Protein AF-A0A377ZKV6-F1 (afdb_monomer_lite)

Structure (mmCIF, N/CA/C/O backbone):
data_AF-A0A377ZKV6-F1
#
_entry.id   AF-A0A377ZKV6-F1
#
loop_
_atom_site.group_PDB
_atom_site.id
_atom_site.type_symbol
_atom_site.label_atom_id
_atom_site.label_alt_id
_atom_site.label_comp_id
_atom_site.label_asym_id
_atom_site.label_entity_id
_atom_site.label_seq_id
_atom_site.pdbx_PDB_ins_code
_atom_site.Cartn_x
_atom_site.Cartn_y
_atom_site.Cartn_z
_atom_site.occupancy
_atom_site.B_iso_or_equiv
_atom_site.auth_seq_id
_atom_site.auth_comp_id
_atom_site.auth_asym_id
_atom_site.auth_atom_id
_atom_site.pdbx_PDB_model_num
ATOM 1 N N . MET A 1 1 ? 19.046 8.472 -41.880 1.00 64.31 1 MET A N 1
ATOM 2 C CA . MET A 1 1 ? 19.899 8.241 -40.697 1.00 64.31 1 MET A CA 1
ATOM 3 C C . MET A 1 1 ? 20.895 9.383 -40.599 1.00 64.31 1 MET A C 1
ATOM 5 O O . MET A 1 1 ? 21.524 9.695 -41.602 1.00 64.31 1 MET A O 1
ATOM 9 N N . ILE A 1 2 ? 20.986 10.039 -39.444 1.00 74.50 2 ILE A N 1
ATOM 10 C CA . ILE A 1 2 ? 21.930 11.136 -39.181 1.00 74.50 2 ILE A CA 1
ATOM 11 C C . ILE A 1 2 ? 22.914 10.650 -38.117 1.00 74.50 2 ILE A C 1
ATOM 13 O O . ILE A 1 2 ? 22.494 10.124 -37.089 1.00 74.50 2 ILE A O 1
ATOM 17 N N . ILE A 1 3 ? 24.213 10.803 -38.362 1.00 76.12 3 ILE A N 1
ATOM 18 C CA . ILE A 1 3 ? 25.276 10.309 -37.479 1.00 76.12 3 ILE A CA 1
ATOM 19 C C . ILE A 1 3 ? 26.033 11.512 -36.922 1.00 76.12 3 ILE A C 1
ATOM 21 O O . ILE A 1 3 ? 26.429 12.398 -37.679 1.00 76.12 3 ILE A O 1
ATOM 25 N N . ASP A 1 4 ? 26.217 11.560 -35.602 1.00 75.19 4 ASP A N 1
ATOM 26 C CA . ASP A 1 4 ? 27.062 12.578 -34.979 1.00 75.19 4 ASP A CA 1
ATOM 27 C C . ASP A 1 4 ? 28.536 12.403 -35.419 1.00 75.19 4 ASP A C 1
ATOM 29 O O . ASP A 1 4 ? 29.034 11.274 -35.400 1.00 75.19 4 ASP A O 1
ATOM 33 N N . PRO A 1 5 ? 29.275 13.478 -35.771 1.00 74.12 5 PRO A N 1
ATOM 34 C CA . PRO A 1 5 ? 30.674 13.396 -36.222 1.00 74.12 5 PRO A CA 1
ATOM 35 C C . PRO A 1 5 ? 31.625 12.701 -35.237 1.00 74.12 5 PRO A C 1
ATOM 37 O O . PRO A 1 5 ? 32.728 12.283 -35.602 1.00 74.12 5 PRO A O 1
ATOM 40 N N . SER A 1 6 ? 31.212 12.604 -33.974 1.00 71.25 6 SER A N 1
ATOM 41 C CA . SER A 1 6 ? 31.954 11.958 -32.899 1.00 71.25 6 SER A CA 1
ATOM 42 C C . SER A 1 6 ? 31.854 10.432 -32.885 1.00 71.25 6 SER A C 1
ATOM 44 O O . SER A 1 6 ? 32.537 9.794 -32.083 1.00 71.25 6 SER A O 1
ATOM 46 N N . VAL A 1 7 ? 30.980 9.841 -33.700 1.00 72.44 7 VAL A N 1
ATOM 47 C CA . VAL A 1 7 ? 30.780 8.391 -33.789 1.00 72.44 7 VAL A CA 1
ATOM 48 C C . VAL A 1 7 ? 31.787 7.833 -34.794 1.00 72.44 7 VAL A C 1
ATOM 50 O O . VAL A 1 7 ? 31.654 8.025 -36.001 1.00 72.44 7 VAL A O 1
ATOM 53 N N . ARG A 1 8 ? 32.833 7.162 -34.298 1.00 72.19 8 ARG A N 1
ATOM 54 C CA . ARG A 1 8 ? 33.851 6.480 -35.115 1.00 72.19 8 ARG A CA 1
ATOM 55 C C . ARG A 1 8 ? 34.067 5.064 -34.587 1.00 72.19 8 ARG A C 1
ATOM 57 O O . ARG A 1 8 ? 34.275 4.890 -33.390 1.00 72.19 8 ARG A O 1
ATOM 64 N N . GLY A 1 9 ? 34.049 4.074 -35.474 1.00 71.75 9 GLY A N 1
ATOM 65 C CA . GLY A 1 9 ? 34.308 2.673 -35.140 1.00 71.75 9 GLY A CA 1
ATOM 66 C C . GLY A 1 9 ? 33.982 1.740 -36.305 1.00 71.75 9 GLY A C 1
ATOM 67 O O . GLY A 1 9 ? 33.194 2.096 -37.178 1.00 71.75 9 GLY A O 1
ATOM 68 N N . THR A 1 10 ? 34.588 0.552 -36.311 1.00 72.56 10 THR A N 1
ATOM 69 C CA . THR A 1 10 ? 34.299 -0.511 -37.285 1.00 72.56 10 THR A CA 1
ATOM 70 C C . THR A 1 10 ? 33.603 -1.652 -36.558 1.00 72.56 10 THR A C 1
ATOM 72 O O . THR A 1 10 ? 34.123 -2.160 -35.566 1.00 72.56 10 THR A O 1
ATOM 75 N N . ILE A 1 11 ? 32.433 -2.055 -37.049 1.00 75.25 11 ILE A N 1
ATOM 76 C CA . ILE A 1 11 ? 31.610 -3.106 -36.450 1.00 75.25 11 ILE A CA 1
ATOM 77 C C . ILE A 1 11 ? 31.653 -4.321 -37.374 1.00 75.25 11 ILE A C 1
ATOM 79 O O . ILE A 1 11 ? 31.377 -4.201 -38.565 1.00 75.25 11 ILE A O 1
ATOM 83 N N . THR A 1 12 ? 32.010 -5.488 -36.838 1.00 73.19 12 THR A N 1
ATOM 84 C CA . THR A 1 12 ? 31.940 -6.763 -37.566 1.00 73.19 12 THR A CA 1
ATOM 85 C C . THR A 1 12 ? 30.981 -7.679 -36.832 1.00 73.19 12 THR A C 1
ATOM 87 O O . THR A 1 12 ? 31.218 -8.035 -35.681 1.00 73.19 12 THR A O 1
ATOM 90 N N . VAL A 1 13 ? 29.901 -8.063 -37.501 1.00 72.12 13 VAL A N 1
ATOM 91 C CA . VAL A 1 13 ? 28.887 -8.967 -36.965 1.00 72.12 13 VAL A CA 1
ATOM 92 C C . VAL A 1 13 ? 28.717 -10.133 -37.924 1.00 72.12 13 VAL A C 1
ATOM 94 O O . VAL A 1 13 ? 28.671 -9.944 -39.138 1.00 72.12 13 VAL A O 1
ATOM 97 N N . ARG A 1 14 ? 28.555 -11.336 -37.372 1.00 73.38 14 ARG A N 1
ATOM 98 C CA . ARG A 1 14 ? 28.140 -12.522 -38.119 1.00 73.38 14 ARG A CA 1
ATOM 99 C C . ARG A 1 14 ? 26.904 -13.120 -37.450 1.00 73.38 14 ARG A C 1
ATOM 101 O O . ARG A 1 14 ? 27.004 -13.582 -36.319 1.00 73.38 14 ARG A O 1
ATOM 108 N N . SER A 1 15 ? 25.764 -13.096 -38.141 1.00 68.94 15 SER A N 1
ATOM 109 C CA . SER A 1 15 ? 24.550 -13.807 -37.714 1.00 68.94 15 SER A CA 1
ATOM 110 C C . SER A 1 15 ? 24.475 -15.165 -38.409 1.00 68.94 15 SER A C 1
ATOM 112 O O . SER A 1 15 ? 24.815 -15.266 -39.589 1.00 68.94 15 SER A O 1
ATOM 114 N N . TYR A 1 16 ? 24.050 -16.197 -37.679 1.00 66.62 16 TYR A N 1
ATOM 115 C CA . TYR A 1 16 ? 23.808 -17.544 -38.214 1.00 66.62 16 TYR A CA 1
ATOM 116 C C . TYR A 1 16 ? 22.311 -17.842 -38.408 1.00 66.62 16 TYR A C 1
ATOM 118 O O . TYR A 1 16 ? 21.986 -18.748 -39.169 1.00 66.62 16 TYR A O 1
ATOM 126 N N . ASP A 1 17 ? 21.425 -17.051 -37.789 1.00 73.56 17 ASP A N 1
ATOM 127 C CA . ASP A 1 17 ? 19.967 -17.144 -37.928 1.00 73.56 17 ASP A CA 1
ATOM 128 C C . ASP A 1 17 ? 19.405 -16.020 -38.812 1.00 73.56 17 ASP A C 1
ATOM 130 O O . ASP A 1 17 ? 19.930 -14.898 -38.844 1.00 73.56 17 ASP A O 1
ATOM 134 N N . MET A 1 18 ? 18.311 -16.327 -39.520 1.00 73.25 18 MET A N 1
ATOM 135 C CA . MET A 1 18 ? 17.519 -15.351 -40.271 1.00 73.25 18 MET A CA 1
ATOM 136 C C . MET A 1 18 ? 16.681 -14.514 -39.299 1.00 73.25 18 MET A C 1
ATOM 138 O O . MET A 1 18 ? 15.741 -15.019 -38.691 1.00 73.25 18 MET A O 1
ATOM 142 N N . LEU A 1 19 ? 17.024 -13.233 -39.163 1.00 77.81 19 LEU A N 1
ATOM 143 C CA . LEU A 1 19 ? 16.274 -12.268 -38.358 1.00 77.81 19 LEU A CA 1
ATOM 144 C C . LEU A 1 19 ? 15.155 -11.645 -39.201 1.00 77.81 19 LEU A C 1
ATOM 146 O O . LEU A 1 19 ? 15.377 -11.297 -40.363 1.00 77.81 19 LEU A O 1
ATOM 150 N N . ASN A 1 20 ? 13.967 -11.485 -38.619 1.00 81.44 20 ASN A N 1
ATOM 151 C CA . ASN A 1 20 ? 12.900 -10.684 -39.229 1.00 81.44 20 ASN A CA 1
ATOM 152 C C . ASN A 1 20 ? 13.198 -9.171 -39.091 1.00 81.44 20 ASN A C 1
ATOM 154 O O . ASN A 1 20 ? 14.161 -8.783 -38.433 1.00 81.44 20 ASN A O 1
ATOM 158 N N . GLU A 1 21 ? 12.401 -8.303 -39.720 1.00 74.94 21 GLU A N 1
ATOM 159 C CA . GLU A 1 21 ? 12.662 -6.850 -39.748 1.00 74.94 21 GLU A CA 1
ATOM 160 C C . GLU A 1 21 ? 12.720 -6.217 -38.342 1.00 74.94 21 GLU A C 1
ATOM 162 O O . GLU A 1 21 ? 13.642 -5.456 -38.044 1.00 74.94 21 GLU A O 1
ATOM 167 N N . GLU A 1 22 ? 11.807 -6.599 -37.443 1.00 73.38 22 GLU A N 1
ATOM 168 C CA . GLU A 1 22 ? 11.783 -6.131 -36.048 1.00 73.38 22 GLU A CA 1
ATOM 169 C C . GLU A 1 22 ? 12.999 -6.623 -35.250 1.00 73.38 22 GLU A C 1
ATOM 171 O O . GLU A 1 22 ? 13.662 -5.849 -34.560 1.00 73.38 22 GLU A O 1
ATOM 176 N N . GLN A 1 23 ? 13.346 -7.904 -35.377 1.00 75.44 23 GLN A N 1
ATOM 177 C CA . GLN A 1 23 ? 14.508 -8.504 -34.721 1.00 75.44 23 GLN A CA 1
ATOM 178 C C . GLN A 1 23 ? 15.814 -7.939 -35.266 1.00 75.44 23 GLN A C 1
ATOM 180 O O . GLN A 1 23 ? 16.764 -7.781 -34.508 1.00 75.44 23 GLN A O 1
ATOM 185 N N . TYR A 1 24 ? 15.877 -7.622 -36.559 1.00 79.56 24 TYR A N 1
ATOM 186 C CA . TYR A 1 24 ? 17.037 -6.984 -37.169 1.00 79.56 24 TYR A CA 1
ATOM 187 C C . TYR A 1 24 ? 17.224 -5.567 -36.629 1.00 79.56 24 TYR A C 1
ATOM 189 O O . TYR A 1 24 ? 18.344 -5.177 -36.301 1.00 79.56 24 TYR A O 1
ATOM 197 N N . TYR A 1 25 ? 16.130 -4.816 -36.483 1.00 79.69 25 TYR A N 1
ATOM 198 C CA . TYR A 1 25 ? 16.164 -3.498 -35.862 1.00 79.69 25 TYR A CA 1
ATOM 199 C C . TYR A 1 25 ? 16.605 -3.577 -34.394 1.00 79.69 25 TYR A C 1
ATOM 201 O O . TYR A 1 25 ? 17.529 -2.867 -34.001 1.00 79.69 25 TYR A O 1
ATOM 209 N N . GLN A 1 26 ? 16.047 -4.499 -33.607 1.00 76.69 26 GLN A N 1
ATOM 210 C CA . GLN A 1 26 ? 16.481 -4.735 -32.225 1.00 76.69 26 GLN A CA 1
ATOM 211 C C . GLN A 1 26 ? 17.952 -5.147 -32.144 1.00 76.69 26 GLN A C 1
ATOM 213 O O . GLN A 1 26 ? 18.717 -4.590 -31.363 1.00 76.69 26 GLN A O 1
ATOM 218 N N . PHE A 1 27 ? 18.385 -6.057 -33.011 1.00 79.88 27 PHE A N 1
ATOM 219 C CA . PHE A 1 27 ? 19.774 -6.485 -33.095 1.00 79.88 27 PHE A CA 1
ATOM 220 C C . PHE A 1 27 ? 20.715 -5.318 -33.438 1.00 79.88 27 PHE A C 1
ATOM 222 O O . PHE A 1 27 ? 21.774 -5.169 -32.829 1.00 79.88 27 PHE A O 1
ATOM 229 N N . PHE A 1 28 ? 20.321 -4.452 -34.374 1.00 81.50 28 PHE A N 1
ATOM 230 C CA . PHE A 1 28 ? 21.050 -3.232 -34.714 1.00 81.50 28 PHE A CA 1
ATOM 231 C C . PHE A 1 28 ? 21.191 -2.287 -33.511 1.00 81.50 28 PHE A C 1
ATOM 233 O O . PHE A 1 28 ? 22.288 -1.777 -33.266 1.00 81.50 28 PHE A O 1
ATOM 240 N N . LEU A 1 29 ? 20.118 -2.089 -32.737 1.00 81.06 29 LEU A N 1
ATOM 241 C CA . LEU A 1 29 ? 20.156 -1.295 -31.507 1.00 81.06 29 LEU A CA 1
ATOM 242 C C . LEU A 1 29 ? 21.096 -1.914 -30.464 1.00 81.06 29 LEU A C 1
ATOM 244 O O . LEU A 1 29 ? 21.950 -1.205 -29.931 1.00 81.06 29 LEU A O 1
ATOM 248 N N . SER A 1 30 ? 21.012 -3.226 -30.234 1.00 79.56 30 SER A N 1
ATOM 249 C CA . SER A 1 30 ? 21.863 -3.927 -29.266 1.00 79.56 30 SER A CA 1
ATOM 250 C C . SER A 1 30 ? 23.343 -3.872 -29.639 1.00 79.56 30 SER A C 1
ATOM 252 O O . SER A 1 30 ? 24.198 -3.673 -28.779 1.00 79.56 30 SER A O 1
ATOM 254 N N . VAL A 1 31 ? 23.675 -4.000 -30.928 1.00 82.25 31 VAL A N 1
ATOM 255 C CA . VAL A 1 31 ? 25.059 -3.855 -31.396 1.00 82.25 31 VAL A CA 1
ATOM 256 C C . VAL A 1 31 ? 25.570 -2.444 -31.123 1.00 82.25 31 VAL A C 1
ATOM 258 O O . VAL A 1 31 ? 26.670 -2.292 -30.600 1.00 82.25 31 VAL A O 1
ATOM 261 N N . LEU A 1 32 ? 24.785 -1.409 -31.427 1.00 80.50 32 LEU A N 1
ATOM 262 C CA . LEU A 1 32 ? 25.174 -0.031 -31.122 1.00 80.50 32 LEU A CA 1
ATOM 263 C C . LEU A 1 32 ? 25.352 0.205 -29.615 1.00 80.50 32 LEU A C 1
ATOM 265 O O . LEU A 1 32 ? 26.310 0.885 -29.237 1.00 80.50 32 LEU A O 1
ATOM 269 N N . ASP A 1 33 ? 24.514 -0.405 -28.772 1.00 74.56 33 ASP A N 1
ATOM 270 C CA . ASP A 1 33 ? 24.620 -0.308 -27.311 1.00 74.56 33 ASP A CA 1
ATOM 271 C C . ASP A 1 33 ? 25.930 -0.916 -26.785 1.00 74.56 33 ASP A C 1
ATOM 273 O O . ASP A 1 33 ? 26.604 -0.298 -25.959 1.00 74.56 33 ASP A O 1
ATOM 277 N N . VAL A 1 34 ? 26.371 -2.062 -27.328 1.00 79.06 34 VAL A N 1
ATOM 278 C CA . VAL A 1 34 ? 27.666 -2.687 -26.972 1.00 79.06 34 VAL A CA 1
ATOM 279 C C . VAL A 1 34 ? 28.843 -1.740 -27.226 1.00 79.06 34 VAL A C 1
ATOM 281 O O . VAL A 1 34 ? 29.801 -1.713 -26.452 1.00 79.06 34 VAL A O 1
ATOM 284 N N . TYR A 1 35 ? 28.767 -0.926 -28.280 1.00 78.25 35 TYR A N 1
ATOM 285 C CA . TYR A 1 35 ? 29.786 0.077 -28.600 1.00 78.25 35 TYR A CA 1
ATOM 286 C C . TYR A 1 35 ? 29.562 1.432 -27.900 1.00 78.25 35 TYR A C 1
ATOM 288 O O . TYR A 1 35 ? 30.336 2.367 -28.110 1.00 78.25 35 TYR A O 1
ATOM 296 N N . GLY A 1 36 ? 28.544 1.554 -27.040 1.00 75.38 36 GLY A N 1
ATOM 297 C CA . GLY A 1 36 ? 28.246 2.769 -26.280 1.00 75.38 36 GLY A CA 1
ATOM 298 C C . GLY A 1 36 ? 27.569 3.873 -27.099 1.00 75.38 36 GLY A C 1
ATOM 299 O O . GLY A 1 36 ? 27.655 5.055 -26.738 1.00 75.38 36 GLY A O 1
ATOM 300 N N . PHE A 1 37 ? 26.906 3.511 -28.196 1.00 82.38 37 PHE A N 1
ATOM 301 C CA . PHE A 1 37 ? 26.088 4.401 -29.015 1.00 82.38 37 PHE A CA 1
ATOM 302 C C . PHE A 1 37 ? 24.601 4.152 -28.759 1.00 82.38 37 PHE A C 1
ATOM 304 O O . PHE A 1 37 ? 24.188 3.053 -28.415 1.00 82.38 37 PHE A O 1
ATOM 311 N N . ALA A 1 38 ? 23.789 5.189 -28.935 1.00 76.19 38 ALA A N 1
ATOM 312 C CA . ALA A 1 38 ? 22.342 5.118 -28.805 1.00 76.19 38 ALA A CA 1
ATOM 313 C C . ALA A 1 38 ? 21.679 5.723 -30.042 1.00 76.19 38 ALA A C 1
ATOM 315 O O . ALA A 1 38 ? 22.171 6.702 -30.617 1.00 76.19 38 ALA A O 1
ATOM 316 N N . VAL A 1 39 ? 20.547 5.144 -30.435 1.00 77.75 39 VAL A N 1
ATOM 317 C CA . VAL A 1 39 ? 19.712 5.650 -31.525 1.00 77.75 39 VAL A CA 1
ATOM 318 C C . VAL A 1 39 ? 18.517 6.377 -30.931 1.00 77.75 39 VAL A C 1
ATOM 320 O O . VAL A 1 39 ? 17.846 5.864 -30.041 1.00 77.75 39 VAL A O 1
ATOM 323 N N . ILE A 1 40 ? 18.255 7.579 -31.429 1.00 74.25 40 ILE A N 1
ATOM 324 C CA . ILE A 1 40 ? 17.087 8.378 -31.071 1.00 74.25 40 ILE A CA 1
ATOM 325 C C . ILE A 1 40 ? 16.207 8.483 -32.306 1.00 74.25 40 ILE A C 1
ATOM 327 O O . ILE A 1 40 ? 16.667 8.915 -33.367 1.00 74.25 40 ILE A O 1
ATOM 331 N N . ASN A 1 41 ? 14.943 8.102 -32.158 1.00 72.00 41 ASN A N 1
ATOM 332 C CA . ASN A 1 41 ? 13.955 8.246 -33.212 1.00 72.00 41 ASN A CA 1
ATOM 333 C C . ASN A 1 41 ? 13.346 9.653 -33.147 1.00 72.00 41 ASN A C 1
ATOM 335 O O . ASN A 1 41 ? 12.774 10.040 -32.128 1.00 72.00 41 ASN A O 1
ATOM 339 N N . MET A 1 42 ? 13.518 10.446 -34.203 1.00 70.31 42 MET A N 1
ATOM 340 C CA . MET A 1 42 ? 12.913 11.774 -34.297 1.00 70.31 42 MET A CA 1
ATOM 341 C C . MET A 1 42 ? 11.473 11.673 -34.814 1.00 70.31 42 MET A C 1
ATOM 343 O O . MET A 1 42 ? 11.144 10.795 -35.607 1.00 70.31 42 MET A O 1
ATOM 347 N N . ASN A 1 43 ? 10.620 12.630 -34.435 1.00 63.28 43 ASN A N 1
ATOM 348 C CA . ASN A 1 43 ? 9.191 12.666 -34.798 1.00 63.28 43 ASN A CA 1
ATOM 349 C C . ASN A 1 43 ? 8.911 12.671 -36.319 1.00 63.28 43 ASN A C 1
ATOM 351 O O . ASN A 1 43 ? 7.773 12.487 -36.733 1.00 63.28 43 ASN A O 1
ATOM 355 N N . ASN A 1 44 ? 9.927 12.907 -37.152 1.00 70.19 44 ASN A N 1
ATOM 356 C CA . ASN A 1 44 ? 9.866 12.887 -38.615 1.00 70.19 44 ASN A CA 1
ATOM 357 C C . ASN A 1 44 ? 10.317 11.544 -39.234 1.00 70.19 44 ASN A C 1
ATOM 359 O O . ASN A 1 44 ? 10.558 11.490 -40.438 1.00 70.19 44 ASN A O 1
ATOM 363 N N . GLY A 1 45 ? 10.477 10.484 -38.431 1.00 67.50 45 GLY A N 1
ATOM 364 C CA . GLY A 1 45 ? 10.905 9.156 -38.890 1.00 67.50 45 GLY A CA 1
ATOM 365 C C . GLY A 1 45 ? 12.408 9.037 -39.166 1.00 67.50 45 GLY A C 1
ATOM 366 O O . GLY A 1 45 ? 12.857 8.060 -39.765 1.00 67.50 45 GLY A O 1
ATOM 367 N N . VAL A 1 46 ? 13.208 10.029 -38.760 1.00 75.50 46 VAL A 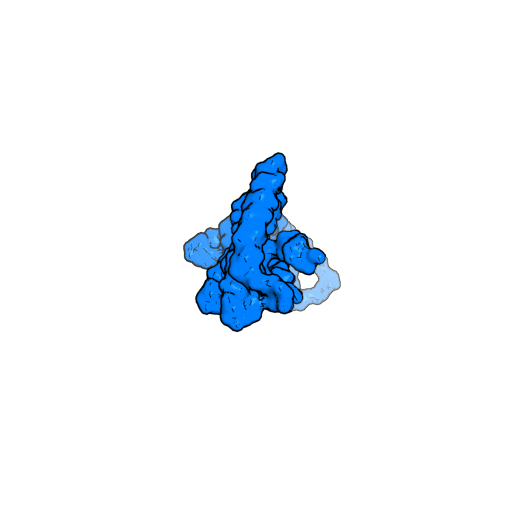N 1
ATOM 368 C CA . VAL A 1 46 ? 14.663 10.010 -38.942 1.00 75.50 46 VAL A CA 1
ATOM 369 C C . VAL A 1 46 ? 15.350 9.485 -37.683 1.00 75.50 46 VAL A C 1
ATOM 371 O O . VAL A 1 46 ? 15.226 10.050 -36.601 1.00 75.50 46 VAL A O 1
ATOM 374 N N . LEU A 1 47 ? 16.159 8.438 -37.852 1.00 77.69 47 LEU A N 1
ATOM 375 C CA . LEU A 1 47 ? 17.024 7.905 -36.799 1.00 77.69 47 LEU A CA 1
ATOM 376 C C . LEU A 1 47 ? 18.311 8.732 -36.676 1.00 77.69 47 LEU A C 1
ATOM 378 O O . LEU A 1 47 ? 19.041 8.900 -37.665 1.00 77.69 47 LEU A O 1
ATOM 382 N N . LYS A 1 48 ? 18.608 9.216 -35.467 1.00 79.38 48 LYS A N 1
ATOM 383 C CA . LYS A 1 48 ? 19.850 9.917 -35.115 1.00 79.38 48 LYS A CA 1
ATOM 384 C C . LYS A 1 48 ? 20.714 9.037 -34.209 1.00 79.38 48 LYS A C 1
ATOM 386 O O . LYS A 1 48 ? 20.248 8.626 -33.152 1.00 79.38 48 LYS A O 1
ATOM 391 N N . VAL A 1 49 ? 21.971 8.793 -34.584 1.00 79.44 49 VAL A N 1
ATOM 392 C CA . VAL A 1 49 ? 22.937 8.055 -33.749 1.00 79.44 49 VAL A CA 1
ATOM 393 C C . VAL A 1 49 ? 23.819 9.031 -32.985 1.00 79.44 49 VAL A C 1
ATOM 395 O O . VAL A 1 49 ? 24.476 9.887 -33.582 1.00 79.44 49 VAL A O 1
ATOM 398 N N . VAL A 1 50 ? 23.837 8.887 -31.665 1.00 79.56 50 VAL A N 1
ATOM 399 C CA . VAL A 1 50 ? 24.629 9.697 -30.732 1.00 79.56 50 VAL A CA 1
ATOM 400 C C . VAL A 1 50 ? 25.388 8.790 -29.769 1.00 79.56 50 VAL A C 1
ATOM 402 O O . VAL A 1 50 ? 25.101 7.599 -29.660 1.00 79.56 50 VAL A O 1
ATOM 405 N N . ARG A 1 51 ? 26.362 9.328 -29.029 1.00 79.19 51 ARG A N 1
ATOM 406 C CA . ARG A 1 51 ? 26.957 8.571 -27.917 1.00 79.19 51 ARG A CA 1
ATOM 407 C C . ARG A 1 51 ? 25.909 8.390 -26.821 1.00 79.19 51 ARG A C 1
ATOM 409 O O . ARG A 1 51 ? 25.165 9.323 -26.528 1.00 79.19 51 ARG A O 1
ATOM 416 N N . ALA A 1 52 ? 25.896 7.240 -26.151 1.00 71.56 52 ALA A N 1
ATOM 417 C CA . ALA A 1 52 ? 24.928 6.946 -25.089 1.00 71.56 52 ALA A CA 1
ATOM 418 C C . ALA A 1 52 ? 24.947 7.986 -23.947 1.00 71.56 52 ALA A C 1
ATOM 420 O O . ALA A 1 52 ? 23.923 8.269 -23.333 1.00 71.56 52 ALA A O 1
ATOM 421 N N . LYS A 1 53 ? 26.101 8.621 -23.695 1.00 70.56 53 LYS A N 1
ATOM 422 C CA . LYS A 1 53 ? 26.235 9.723 -22.723 1.00 70.56 53 LYS A CA 1
ATOM 423 C C . LYS A 1 53 ? 25.479 10.991 -23.142 1.00 70.56 53 LYS A C 1
ATOM 425 O O . LYS A 1 53 ? 24.904 11.657 -22.287 1.00 70.56 53 LYS A O 1
ATOM 430 N N . ASP A 1 54 ? 25.449 11.278 -24.442 1.00 70.12 54 ASP A N 1
ATOM 431 C CA . ASP A 1 54 ? 24.815 12.462 -25.038 1.00 70.12 54 ASP A CA 1
ATOM 432 C C . ASP A 1 54 ? 23.330 12.215 -25.370 1.00 70.12 54 ASP A C 1
ATOM 434 O O . ASP A 1 54 ? 22.569 13.145 -25.633 1.00 70.12 54 ASP A O 1
ATOM 438 N N . ALA A 1 55 ? 22.881 10.957 -25.306 1.00 61.78 55 ALA A N 1
ATOM 439 C CA . ALA A 1 55 ? 21.481 10.587 -25.493 1.00 61.78 55 ALA A CA 1
ATOM 440 C C . ALA A 1 55 ? 20.557 11.179 -24.416 1.00 61.78 55 ALA A C 1
ATOM 442 O O . ALA A 1 55 ?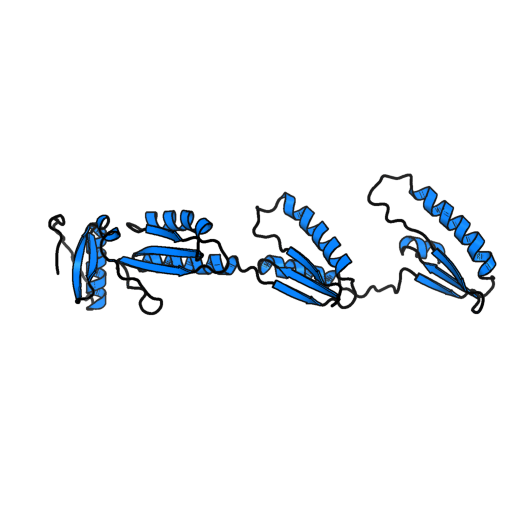 19.379 11.398 -24.677 1.00 61.78 55 ALA A O 1
ATOM 443 N N . LYS A 1 56 ? 21.097 11.502 -23.231 1.00 61.19 56 LYS A N 1
ATOM 444 C CA . LYS A 1 56 ? 20.346 12.091 -22.108 1.00 61.19 56 LYS A CA 1
ATOM 445 C C . LYS A 1 56 ? 19.879 13.532 -22.364 1.00 61.19 56 LYS A C 1
ATOM 447 O O . LYS A 1 56 ? 18.953 13.984 -21.700 1.00 61.19 56 LYS A O 1
ATOM 452 N N . THR A 1 57 ? 20.533 14.264 -23.270 1.00 59.84 57 THR A N 1
ATOM 453 C CA . THR A 1 57 ? 20.264 15.692 -23.544 1.00 59.84 57 THR A CA 1
ATOM 454 C C . THR A 1 57 ? 19.523 15.929 -24.858 1.00 59.84 57 THR A C 1
ATOM 456 O O . THR A 1 57 ? 19.020 17.025 -25.095 1.00 59.84 57 THR A O 1
ATOM 459 N N . SER A 1 58 ? 19.448 14.916 -25.722 1.00 55.62 58 SER A N 1
ATOM 460 C CA . SER A 1 58 ? 18.701 14.974 -26.979 1.00 55.62 58 SER A CA 1
ATOM 461 C C . SER A 1 58 ? 17.258 14.517 -26.759 1.00 55.62 58 SER A C 1
ATOM 463 O O . SER A 1 58 ? 17.018 13.668 -25.914 1.00 55.62 58 SER A O 1
ATOM 465 N N . ALA A 1 59 ? 16.305 15.090 -27.501 1.00 56.03 59 ALA A N 1
ATOM 466 C CA . ALA A 1 59 ? 14.864 14.867 -27.354 1.00 56.03 59 ALA A CA 1
ATOM 467 C C . ALA A 1 59 ? 14.487 13.372 -27.332 1.00 56.03 59 ALA A C 1
ATOM 469 O O . ALA A 1 59 ? 14.327 12.746 -28.378 1.00 56.03 59 ALA A O 1
ATOM 470 N N . VAL A 1 60 ? 14.364 12.811 -26.128 1.00 63.44 60 VAL A N 1
ATOM 471 C CA . VAL A 1 60 ? 13.945 11.427 -25.912 1.00 63.44 60 VAL A CA 1
ATOM 472 C C . VAL A 1 60 ? 12.418 11.373 -26.001 1.00 63.44 60 VAL A C 1
ATOM 474 O O . VAL A 1 60 ? 11.758 12.150 -25.302 1.00 63.44 60 VAL A O 1
ATOM 477 N N . PRO A 1 61 ? 11.828 10.483 -26.818 1.00 65.38 61 PRO A N 1
ATOM 478 C CA . PRO A 1 61 ? 10.380 10.327 -26.862 1.00 65.38 61 PRO A CA 1
ATOM 479 C C . PRO A 1 61 ? 9.837 9.911 -25.487 1.00 65.38 61 PRO A C 1
ATOM 481 O O . PRO A 1 61 ? 10.420 9.083 -24.776 1.00 65.38 61 PRO A O 1
ATOM 484 N N . VAL A 1 62 ? 8.711 10.510 -25.093 1.00 70.44 62 VAL A N 1
ATOM 485 C CA . VAL A 1 62 ? 8.018 10.153 -23.851 1.00 70.44 62 VAL A CA 1
ATOM 486 C C . VAL A 1 62 ? 7.193 8.893 -24.108 1.00 70.44 62 VAL A C 1
ATOM 488 O O . VAL A 1 62 ? 6.220 8.925 -24.860 1.00 70.44 62 VAL A O 1
ATOM 491 N N . ALA A 1 63 ? 7.580 7.783 -23.486 1.00 70.69 63 ALA A N 1
ATOM 492 C CA . ALA A 1 63 ? 6.875 6.515 -23.588 1.00 70.69 63 ALA A CA 1
ATOM 493 C C . ALA A 1 63 ? 5.557 6.546 -22.802 1.00 70.69 63 ALA A C 1
ATOM 495 O O . ALA A 1 63 ? 5.487 6.987 -21.645 1.00 70.69 63 ALA A O 1
ATOM 496 N N . SER A 1 64 ? 4.501 6.021 -23.423 1.00 71.12 64 SER A N 1
ATOM 497 C CA . SER A 1 64 ? 3.174 5.872 -22.820 1.00 71.12 64 SER A CA 1
ATOM 498 C C . SER A 1 64 ? 2.937 4.420 -22.369 1.00 71.12 64 SER A C 1
ATOM 500 O O . SER A 1 64 ? 3.740 3.538 -22.656 1.00 71.12 64 SER A O 1
ATOM 502 N N . ALA A 1 65 ? 1.845 4.144 -21.642 1.00 66.50 65 ALA A N 1
ATOM 503 C CA . ALA A 1 65 ? 1.507 2.759 -21.281 1.00 66.50 65 ALA A CA 1
ATOM 504 C C . ALA A 1 65 ? 1.156 1.920 -22.524 1.00 66.50 65 ALA A C 1
ATOM 506 O O . ALA A 1 65 ? 1.380 0.716 -22.533 1.00 66.50 65 ALA A O 1
ATOM 507 N N . ALA A 1 66 ? 0.635 2.574 -23.568 1.00 69.38 66 ALA A N 1
ATOM 508 C CA . ALA A 1 66 ? 0.282 1.961 -24.845 1.00 69.38 66 ALA A CA 1
ATOM 509 C C . ALA A 1 66 ? 1.488 1.796 -25.787 1.00 69.38 66 ALA A C 1
ATOM 511 O O . ALA A 1 66 ? 1.471 0.931 -26.653 1.00 69.38 66 ALA A O 1
ATOM 512 N N . ALA A 1 67 ? 2.533 2.609 -25.607 1.00 77.56 67 ALA A N 1
ATOM 513 C CA . ALA A 1 67 ? 3.772 2.558 -26.378 1.00 77.56 67 ALA A CA 1
ATOM 514 C C . ALA A 1 67 ? 4.976 2.637 -25.419 1.00 77.56 67 ALA A C 1
ATOM 516 O O . ALA A 1 67 ? 5.534 3.723 -25.222 1.00 77.56 67 ALA A O 1
ATOM 517 N N . PRO A 1 68 ? 5.343 1.514 -24.770 1.00 75.00 68 PRO A N 1
ATOM 518 C CA . PRO A 1 68 ? 6.424 1.474 -23.785 1.00 75.00 68 PRO A CA 1
ATOM 519 C C . PRO A 1 68 ? 7.835 1.551 -24.400 1.00 75.00 68 PRO A C 1
ATOM 521 O O . PRO A 1 68 ? 8.798 1.714 -23.650 1.00 75.00 68 PRO A O 1
ATOM 524 N N . GLY A 1 69 ? 7.953 1.456 -25.730 1.00 75.12 69 GLY A N 1
ATOM 525 C CA . GLY A 1 69 ? 9.219 1.236 -26.436 1.00 75.12 69 GLY A CA 1
ATOM 526 C C . GLY A 1 69 ? 9.659 -0.227 -26.367 1.00 75.12 69 GLY A C 1
ATOM 527 O O . GLY A 1 69 ? 9.171 -0.994 -25.527 1.00 75.12 69 GLY A O 1
ATOM 528 N N . GLU A 1 70 ? 10.580 -0.622 -27.243 1.00 78.56 70 GLU A N 1
ATOM 529 C CA . GLU A 1 70 ? 11.059 -2.007 -27.318 1.00 78.56 70 GLU A CA 1
ATOM 530 C C . GLU A 1 70 ? 12.572 -2.132 -27.126 1.00 78.56 70 GLU A C 1
ATOM 532 O O . GLU A 1 70 ? 13.359 -1.375 -27.691 1.00 78.56 70 GLU A O 1
ATOM 537 N N . GLY A 1 71 ? 12.975 -3.124 -26.323 1.00 76.75 71 GLY A N 1
ATOM 538 C CA . GLY A 1 71 ? 14.374 -3.494 -26.100 1.00 76.75 71 GLY A CA 1
ATOM 539 C C . GLY A 1 71 ? 15.257 -2.335 -25.636 1.00 76.75 71 GLY A C 1
ATOM 540 O O . GLY A 1 71 ? 15.092 -1.832 -24.516 1.00 76.75 71 GLY A O 1
ATOM 541 N N . ASP A 1 72 ? 16.198 -1.948 -26.497 1.00 75.88 72 ASP A N 1
ATOM 542 C CA . ASP A 1 72 ? 17.270 -0.988 -26.205 1.00 75.88 72 ASP A CA 1
ATOM 543 C C . ASP A 1 72 ? 16.942 0.461 -26.601 1.00 75.88 72 ASP A C 1
ATOM 545 O O . ASP A 1 72 ? 17.786 1.352 -26.483 1.00 75.88 72 ASP A O 1
ATOM 549 N N . GLU A 1 73 ? 15.704 0.737 -27.018 1.00 79.12 73 GLU A N 1
ATOM 550 C CA . GLU A 1 73 ? 15.255 2.102 -27.281 1.00 79.12 73 GLU A CA 1
ATOM 551 C C . GLU A 1 73 ? 15.329 2.974 -26.023 1.00 79.12 73 GLU A C 1
ATOM 553 O O . GLU A 1 73 ? 14.850 2.604 -24.947 1.00 79.12 73 GLU A O 1
ATOM 558 N N . VAL A 1 74 ? 15.909 4.167 -26.163 1.00 80.44 74 VAL A N 1
ATOM 559 C CA . VAL A 1 74 ? 15.956 5.148 -25.078 1.00 80.44 74 VAL A CA 1
ATOM 560 C C . VAL A 1 74 ? 14.609 5.856 -25.008 1.00 80.44 74 VAL A C 1
ATOM 562 O O . VAL A 1 74 ? 14.205 6.540 -25.947 1.00 80.44 74 VAL A O 1
ATOM 565 N N . VAL A 1 75 ? 13.928 5.710 -23.875 1.00 83.38 75 VAL A N 1
ATOM 566 C CA . VAL A 1 75 ? 12.605 6.282 -23.618 1.00 83.38 75 VAL A CA 1
ATOM 567 C C . VAL A 1 75 ? 12.582 7.042 -22.299 1.00 83.38 75 VAL A C 1
ATOM 569 O O . VAL A 1 75 ? 13.341 6.748 -21.372 1.00 83.38 75 VAL A O 1
ATOM 572 N N . THR A 1 76 ? 11.685 8.024 -22.199 1.00 84.38 76 THR A N 1
ATOM 573 C CA . THR A 1 76 ? 11.390 8.715 -20.938 1.00 84.38 76 THR A CA 1
ATOM 574 C C . THR A 1 76 ? 9.986 8.372 -20.463 1.00 84.38 76 THR A C 1
ATOM 576 O O . THR A 1 76 ? 9.027 8.477 -21.218 1.00 84.38 76 THR A O 1
ATOM 579 N N . ARG A 1 77 ? 9.846 7.976 -19.201 1.00 84.81 77 ARG A N 1
ATOM 580 C CA . ARG A 1 77 ? 8.595 7.546 -18.582 1.00 84.81 77 ARG A CA 1
ATOM 581 C C . ARG A 1 77 ? 8.306 8.392 -17.353 1.00 84.81 77 ARG A C 1
ATOM 583 O O . ARG A 1 77 ? 9.159 8.532 -16.481 1.00 84.81 77 ARG A O 1
ATOM 590 N N . VAL A 1 78 ? 7.087 8.914 -17.274 1.00 87.25 78 VAL A N 1
ATOM 591 C CA . VAL A 1 78 ? 6.559 9.555 -16.065 1.00 87.25 78 VAL A CA 1
ATOM 592 C C . VAL A 1 78 ? 5.665 8.548 -15.353 1.00 87.25 78 VAL A C 1
ATOM 594 O O . VAL A 1 78 ? 4.744 8.008 -15.966 1.00 87.25 78 VAL A O 1
ATOM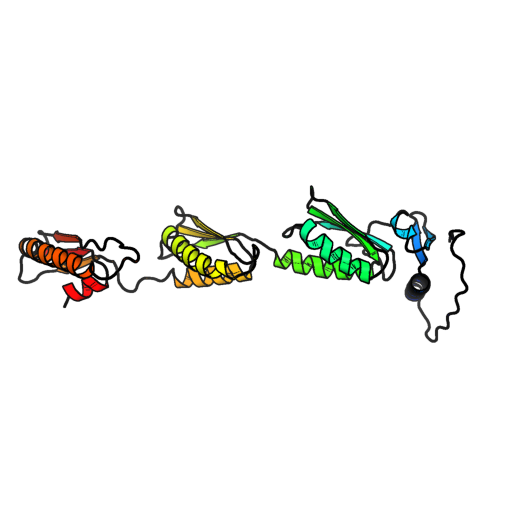 597 N N . VAL A 1 79 ? 5.944 8.288 -14.079 1.00 88.25 79 VAL A N 1
ATOM 598 C CA . VAL A 1 79 ? 5.181 7.359 -13.241 1.00 88.25 79 VAL A CA 1
ATOM 599 C C . VAL A 1 79 ? 4.696 8.099 -11.995 1.00 88.25 79 VAL A C 1
ATOM 601 O O . VAL A 1 79 ? 5.528 8.490 -11.177 1.00 88.25 79 VAL A O 1
ATOM 604 N N . PRO A 1 80 ? 3.384 8.333 -11.838 1.00 89.69 80 PRO A N 1
ATOM 605 C CA . PRO A 1 80 ? 2.836 8.825 -10.581 1.00 89.69 80 PRO A CA 1
ATOM 606 C C . PRO A 1 80 ? 2.853 7.718 -9.522 1.00 89.69 80 PRO A C 1
ATOM 608 O O . PRO A 1 80 ? 2.564 6.565 -9.837 1.00 89.69 80 PRO A O 1
ATOM 611 N N . LEU A 1 81 ? 3.177 8.074 -8.279 1.00 88.19 81 LEU A N 1
ATOM 612 C CA . LEU A 1 81 ? 3.104 7.171 -7.129 1.00 88.19 81 LEU A CA 1
ATOM 613 C C . LEU A 1 81 ? 1.929 7.556 -6.237 1.00 88.19 81 LEU A C 1
ATOM 615 O O . LEU A 1 81 ? 1.675 8.743 -6.013 1.00 88.19 81 LEU A O 1
ATOM 619 N N . THR A 1 82 ? 1.222 6.552 -5.724 1.00 86.38 82 THR A N 1
ATOM 620 C CA . THR A 1 82 ? -0.017 6.766 -4.960 1.00 86.38 82 THR A CA 1
ATOM 621 C C . THR A 1 82 ? 0.161 6.571 -3.463 1.00 86.38 82 THR A C 1
ATOM 623 O O . THR A 1 82 ? -0.397 7.341 -2.683 1.00 86.38 82 THR A O 1
ATOM 626 N N . ASN A 1 83 ? 0.965 5.591 -3.057 1.00 83.75 83 ASN A N 1
ATOM 627 C CA . ASN A 1 83 ? 1.081 5.170 -1.666 1.00 83.75 83 ASN A CA 1
ATOM 628 C C . ASN A 1 83 ? 2.438 5.538 -1.054 1.00 83.75 83 ASN A C 1
ATOM 630 O O . ASN A 1 83 ? 2.518 5.837 0.138 1.00 83.75 83 ASN A O 1
ATOM 634 N N . VAL A 1 84 ? 3.506 5.530 -1.859 1.00 86.06 84 VAL A N 1
ATOM 635 C CA . VAL A 1 84 ? 4.883 5.798 -1.412 1.00 86.06 84 VAL A CA 1
ATOM 636 C C . VAL A 1 84 ? 5.403 7.129 -1.971 1.00 86.06 84 VAL A C 1
ATOM 638 O O . VAL A 1 84 ? 5.080 7.529 -3.091 1.00 86.06 84 VAL A O 1
ATOM 641 N N . ALA A 1 85 ? 6.238 7.826 -1.194 1.00 88.62 85 ALA A N 1
ATOM 642 C CA . ALA A 1 85 ? 6.887 9.061 -1.628 1.00 88.62 85 ALA A CA 1
ATOM 643 C C . ALA A 1 85 ? 7.987 8.785 -2.671 1.00 88.62 85 ALA A C 1
ATOM 645 O O . ALA A 1 85 ? 8.895 7.977 -2.453 1.00 88.62 85 ALA A O 1
ATOM 646 N N . ALA A 1 86 ? 7.961 9.513 -3.790 1.00 88.31 86 ALA A N 1
ATOM 647 C CA . ALA A 1 86 ? 8.924 9.365 -4.885 1.00 88.31 86 ALA A CA 1
ATOM 648 C C . ALA A 1 86 ? 10.372 9.613 -4.446 1.00 88.31 86 ALA A C 1
ATOM 650 O O . ALA A 1 86 ? 11.297 8.961 -4.941 1.00 88.31 86 ALA A O 1
ATOM 651 N N . ARG A 1 87 ? 10.570 10.515 -3.480 1.00 89.12 87 ARG A N 1
ATOM 652 C CA . ARG A 1 87 ? 11.874 10.822 -2.888 1.00 89.12 87 ARG A CA 1
ATOM 653 C C . ARG A 1 87 ? 12.544 9.605 -2.252 1.00 89.12 87 ARG A C 1
ATOM 655 O O . ARG A 1 87 ? 13.762 9.475 -2.352 1.00 89.12 87 ARG A O 1
ATOM 662 N N . ASP A 1 88 ? 11.767 8.717 -1.639 1.00 88.00 88 ASP A N 1
ATOM 663 C CA . ASP A 1 88 ? 12.299 7.576 -0.890 1.00 88.00 88 ASP A CA 1
ATOM 664 C C . ASP A 1 88 ? 12.718 6.434 -1.831 1.00 88.00 88 ASP A C 1
ATOM 666 O O . ASP A 1 88 ? 13.692 5.726 -1.570 1.00 88.00 88 ASP A O 1
ATOM 670 N N . LEU A 1 89 ? 12.049 6.300 -2.982 1.00 86.69 89 LEU A N 1
ATOM 671 C CA . LEU A 1 89 ? 12.397 5.312 -4.011 1.00 86.69 89 LEU A CA 1
ATOM 672 C C . LEU A 1 89 ? 13.513 5.788 -4.949 1.00 86.69 89 LEU A C 1
ATOM 674 O O . LEU A 1 89 ? 14.259 4.970 -5.492 1.00 86.69 89 LEU A O 1
ATOM 678 N N . ALA A 1 90 ? 13.668 7.101 -5.140 1.00 87.31 90 ALA A N 1
ATOM 679 C CA . ALA A 1 90 ? 14.607 7.659 -6.110 1.00 87.31 90 ALA A CA 1
ATOM 680 C C . ALA A 1 90 ? 16.075 7.201 -5.939 1.00 87.31 90 ALA A C 1
ATOM 682 O O . ALA A 1 90 ? 16.710 6.937 -6.960 1.00 87.31 90 ALA A O 1
ATOM 683 N N . PRO A 1 91 ? 16.672 7.100 -4.730 1.00 89.25 91 PRO A N 1
ATOM 684 C CA . PRO A 1 91 ? 18.049 6.620 -4.568 1.00 89.25 91 PRO A CA 1
ATOM 685 C C . PRO A 1 91 ? 18.239 5.168 -5.019 1.00 89.25 91 PRO A C 1
ATOM 687 O O . PRO A 1 91 ? 19.189 4.871 -5.741 1.00 89.25 91 PRO A O 1
ATOM 690 N N . LEU A 1 92 ? 17.309 4.285 -4.646 1.00 86.81 92 LEU A N 1
ATOM 691 C CA . LEU A 1 92 ? 17.344 2.869 -5.014 1.00 86.81 92 LEU A CA 1
ATOM 692 C C . LEU A 1 92 ? 17.184 2.693 -6.524 1.00 86.81 92 LEU A C 1
ATOM 694 O O . LEU A 1 92 ? 17.949 1.970 -7.159 1.00 86.81 92 LEU A O 1
ATOM 698 N N . LEU A 1 93 ? 16.219 3.397 -7.116 1.00 87.56 93 LEU A N 1
ATOM 699 C CA . LEU A 1 93 ? 15.955 3.315 -8.550 1.00 87.56 93 LEU A CA 1
ATOM 700 C C . LEU A 1 93 ? 17.093 3.922 -9.378 1.00 87.56 93 LEU A C 1
ATOM 702 O O . LEU A 1 93 ? 17.417 3.372 -10.426 1.00 87.56 93 LEU A O 1
ATOM 706 N N . ARG A 1 94 ? 17.755 4.985 -8.894 1.00 87.81 94 ARG A N 1
ATOM 707 C CA . ARG A 1 94 ? 18.987 5.510 -9.511 1.00 87.81 94 ARG A CA 1
ATOM 708 C C . ARG A 1 94 ? 20.089 4.456 -9.541 1.00 87.81 94 ARG A C 1
ATOM 710 O O . ARG A 1 94 ? 20.611 4.188 -10.613 1.00 87.81 94 ARG A O 1
ATOM 717 N N . GLN A 1 95 ? 20.372 3.798 -8.416 1.00 86.62 95 GLN A N 1
ATOM 718 C CA . GLN A 1 95 ? 21.402 2.754 -8.352 1.00 86.62 95 GLN A CA 1
ATOM 719 C C . GLN A 1 95 ? 21.099 1.574 -9.292 1.00 86.62 95 GLN A C 1
ATOM 721 O O . GLN A 1 95 ? 21.993 1.069 -9.971 1.00 86.62 95 GLN A O 1
ATOM 726 N N . LEU A 1 96 ? 19.838 1.135 -9.358 1.00 83.94 96 LEU A N 1
ATOM 727 C CA . LEU A 1 96 ? 19.425 0.059 -10.264 1.00 83.94 96 LEU A CA 1
ATOM 728 C C . LEU A 1 96 ? 19.514 0.465 -11.741 1.00 83.94 96 LEU A C 1
ATOM 730 O O . LEU A 1 96 ? 19.834 -0.378 -12.578 1.00 83.94 96 LEU A O 1
ATOM 734 N N . ASN A 1 97 ? 19.246 1.733 -12.052 1.00 83.31 97 ASN A N 1
ATOM 735 C CA . ASN A 1 97 ? 19.341 2.270 -13.405 1.00 83.31 97 ASN A CA 1
ATOM 736 C C . ASN A 1 97 ? 20.799 2.486 -13.841 1.00 83.31 97 ASN A C 1
ATOM 738 O O . ASN A 1 97 ? 21.147 2.130 -14.961 1.00 83.31 97 ASN A O 1
ATOM 742 N N . ASP A 1 98 ? 21.660 2.991 -12.952 1.00 80.94 98 ASP A N 1
ATOM 743 C CA . ASP A 1 98 ? 23.086 3.222 -13.224 1.00 80.94 98 ASP A CA 1
ATOM 744 C C . ASP A 1 98 ? 23.830 1.907 -13.510 1.00 80.94 98 ASP A C 1
ATOM 746 O O . ASP A 1 98 ? 24.660 1.840 -14.417 1.00 80.94 98 ASP A O 1
ATOM 750 N N . ASN A 1 99 ? 23.473 0.823 -12.810 1.00 75.62 99 ASN A N 1
ATOM 751 C CA . ASN A 1 99 ? 23.980 -0.525 -13.099 1.00 75.62 99 ASN A CA 1
ATOM 752 C C . ASN A 1 99 ? 23.568 -1.041 -14.489 1.00 75.62 99 ASN A C 1
ATOM 754 O O . ASN A 1 99 ? 24.195 -1.951 -15.026 1.00 75.62 99 ASN A O 1
ATOM 758 N N . ALA A 1 100 ? 22.495 -0.488 -15.053 1.00 65.00 100 ALA A N 1
ATOM 759 C CA . ALA A 1 100 ? 21.896 -0.908 -16.308 1.00 65.00 100 ALA A CA 1
ATOM 760 C C . ALA A 1 100 ? 22.116 0.111 -17.438 1.00 65.00 100 ALA A C 1
ATOM 762 O O . ALA A 1 100 ? 21.376 0.076 -18.416 1.00 65.00 100 ALA A O 1
ATOM 763 N N . GLY A 1 101 ? 23.121 0.989 -17.342 1.00 65.00 101 GLY A N 1
ATOM 764 C CA . GLY A 1 101 ? 23.560 1.865 -18.433 1.00 65.00 101 GLY A CA 1
ATOM 765 C C . GLY A 1 101 ? 23.216 3.349 -18.261 1.00 65.00 101 GLY A C 1
ATOM 766 O O . GLY A 1 101 ? 22.959 3.851 -17.170 1.00 65.00 101 GLY A O 1
ATOM 767 N N . ALA A 1 102 ? 23.273 4.095 -19.368 1.00 63.03 102 ALA A N 1
ATOM 768 C CA . ALA A 1 102 ? 23.147 5.551 -19.385 1.00 63.03 102 ALA A CA 1
ATOM 769 C C . ALA A 1 102 ? 21.682 6.024 -19.263 1.00 63.03 102 ALA A C 1
ATOM 771 O O . ALA A 1 102 ? 21.121 6.572 -20.206 1.00 63.03 102 ALA A O 1
ATOM 772 N N . GLY A 1 103 ? 21.078 5.877 -18.083 1.00 72.56 103 GLY A N 1
ATOM 773 C CA . GLY A 1 103 ? 19.764 6.441 -17.755 1.00 72.56 103 GLY A CA 1
ATOM 774 C C . GLY A 1 103 ? 19.820 7.568 -16.713 1.00 72.56 103 GLY A C 1
ATOM 775 O O . GLY A 1 103 ? 20.890 7.929 -16.222 1.00 72.56 103 GLY A O 1
ATOM 776 N N . SER A 1 104 ? 18.678 8.175 -16.398 1.00 81.88 104 SER A N 1
ATOM 777 C CA . SER A 1 104 ? 18.503 9.123 -15.291 1.00 81.88 104 SER A CA 1
ATOM 778 C C . SER A 1 104 ? 17.180 8.844 -14.588 1.00 81.88 104 SER A C 1
ATOM 780 O O . SER A 1 104 ? 16.192 8.519 -15.240 1.00 81.88 104 SER A O 1
ATOM 782 N N . VAL A 1 105 ? 17.152 8.972 -13.265 1.00 85.12 105 VAL A N 1
ATOM 783 C CA . VAL A 1 105 ? 15.917 8.904 -12.479 1.00 85.12 105 VAL A CA 1
ATOM 784 C C . VAL A 1 105 ? 15.835 10.161 -11.628 1.00 85.12 105 VAL A C 1
ATOM 786 O O . VAL A 1 105 ? 16.728 10.440 -10.826 1.00 85.12 105 VAL A O 1
ATOM 789 N N . VAL A 1 106 ? 14.760 10.917 -11.814 1.00 85.62 106 VAL A N 1
ATOM 790 C CA . VAL A 1 106 ? 14.483 12.179 -11.131 1.00 85.62 106 VAL A CA 1
ATOM 791 C C . VAL A 1 106 ? 13.098 12.080 -10.504 1.00 85.62 106 VAL A C 1
ATOM 793 O O . VAL A 1 106 ? 12.166 11.587 -11.129 1.00 85.62 106 VAL A O 1
ATOM 796 N N . HIS A 1 107 ? 12.952 12.535 -9.265 1.00 87.12 107 HIS A N 1
ATOM 797 C CA . HIS A 1 107 ? 11.643 12.670 -8.629 1.00 87.12 107 HIS A CA 1
ATOM 798 C C . HIS A 1 107 ? 11.191 14.126 -8.707 1.00 87.12 107 HIS A C 1
ATOM 800 O O . HIS A 1 107 ? 12.018 15.040 -8.690 1.00 87.12 107 HIS A O 1
ATOM 806 N N . TYR A 1 108 ? 9.883 14.336 -8.777 1.00 84.06 108 TYR A N 1
ATOM 807 C CA . TYR A 1 108 ? 9.274 15.651 -8.681 1.00 84.06 108 TYR A CA 1
ATOM 808 C C . TYR A 1 108 ? 8.231 15.633 -7.564 1.00 84.06 108 TYR A C 1
ATOM 810 O O . TYR A 1 108 ? 7.177 15.006 -7.675 1.00 84.06 108 TYR A O 1
ATOM 818 N N . GLU A 1 109 ? 8.577 16.311 -6.471 1.00 79.56 109 GLU A N 1
ATOM 819 C CA . GLU A 1 109 ? 7.845 16.267 -5.204 1.00 79.56 109 GLU A CA 1
ATOM 820 C C . GLU A 1 109 ? 6.416 16.834 -5.286 1.00 79.56 109 GLU A C 1
ATOM 822 O O . GLU A 1 109 ? 5.508 16.166 -4.797 1.00 79.56 109 GLU A O 1
ATOM 827 N N . PRO A 1 110 ? 6.150 17.997 -5.927 1.00 84.25 110 PRO A N 1
ATOM 828 C CA . PRO A 1 110 ? 4.822 18.617 -5.867 1.00 84.25 110 PRO A CA 1
ATOM 829 C C . PRO A 1 110 ? 3.677 17.755 -6.409 1.00 84.25 110 PRO A C 1
ATOM 831 O O . PRO A 1 110 ? 2.541 17.922 -5.975 1.00 84.25 110 PRO A O 1
ATOM 834 N N . SER A 1 111 ? 3.956 16.846 -7.348 1.00 81.50 111 SER A N 1
ATOM 835 C CA . SER A 1 111 ? 2.962 15.903 -7.879 1.00 81.50 111 SER A CA 1
ATOM 836 C C . SER A 1 111 ? 3.265 14.435 -7.564 1.00 81.50 111 SER A C 1
ATOM 838 O O . SER A 1 111 ? 2.603 13.560 -8.114 1.00 81.50 111 SER A O 1
ATOM 840 N N . ASN A 1 112 ? 4.240 14.158 -6.688 1.00 86.44 112 ASN A N 1
ATOM 841 C CA . ASN A 1 112 ? 4.696 12.809 -6.332 1.00 86.44 112 ASN A CA 1
ATOM 842 C C . ASN A 1 112 ? 4.920 11.896 -7.557 1.00 86.44 112 ASN A C 1
ATOM 844 O O . ASN A 1 112 ? 4.470 10.748 -7.604 1.00 86.44 112 ASN A O 1
ATOM 848 N N . VAL A 1 113 ? 5.591 12.425 -8.585 1.00 88.69 113 VAL A N 1
ATOM 849 C CA . VAL A 1 113 ? 5.896 11.678 -9.813 1.00 88.69 113 VAL A CA 1
ATOM 850 C C . VAL A 1 113 ? 7.374 11.335 -9.902 1.00 88.69 113 VAL A C 1
ATOM 852 O O . VAL A 1 113 ? 8.251 12.090 -9.475 1.00 88.69 113 VAL A O 1
ATOM 855 N N . LEU A 1 114 ? 7.651 10.197 -10.525 1.00 88.69 114 LEU A N 1
ATOM 856 C CA . LEU A 1 114 ? 8.983 9.748 -10.874 1.00 88.69 114 LEU A CA 1
ATOM 857 C C . LEU A 1 114 ? 9.180 9.854 -12.389 1.00 88.69 114 LEU A C 1
ATOM 859 O O . LEU A 1 114 ? 8.466 9.226 -13.171 1.00 88.69 114 LEU A O 1
ATOM 863 N N . LEU A 1 115 ? 10.162 10.647 -12.799 1.00 88.00 115 LEU A N 1
ATOM 864 C CA . LEU A 1 115 ? 10.639 10.737 -14.170 1.00 88.00 115 LEU A CA 1
ATOM 865 C C . LEU A 1 115 ? 11.823 9.783 -14.333 1.00 88.00 115 LEU A C 1
ATOM 867 O O . LEU A 1 115 ? 12.864 9.949 -13.698 1.00 88.00 115 LEU A O 1
ATOM 871 N N . MET A 1 116 ? 11.672 8.785 -15.192 1.00 87.38 116 MET A N 1
ATOM 872 C CA . MET A 1 116 ? 12.719 7.814 -15.489 1.00 87.38 116 MET A CA 1
ATOM 873 C C . MET A 1 116 ? 13.061 7.867 -16.970 1.00 87.38 116 MET A C 1
ATOM 875 O O . MET A 1 116 ? 12.196 7.670 -17.815 1.00 87.38 116 MET A O 1
ATOM 879 N N . THR A 1 117 ? 14.328 8.083 -17.283 1.00 85.31 117 THR A N 1
ATOM 880 C CA . THR A 1 117 ? 14.868 8.004 -18.639 1.00 85.31 117 THR A CA 1
ATOM 881 C C . THR A 1 117 ? 15.870 6.864 -18.697 1.00 85.31 117 THR A C 1
ATOM 883 O O . THR A 1 117 ? 16.743 6.748 -17.835 1.00 85.31 117 THR A O 1
ATOM 886 N N . GLY A 1 118 ? 15.763 6.012 -19.706 1.00 85.44 118 GLY A N 1
ATOM 887 C CA . GLY A 1 118 ? 16.645 4.864 -19.874 1.00 85.44 118 GLY A CA 1
ATOM 888 C C . GLY A 1 118 ? 16.173 3.967 -21.007 1.00 85.44 118 GLY A C 1
ATOM 889 O O . GLY A 1 118 ? 15.282 4.337 -21.766 1.00 85.44 118 GLY A O 1
ATOM 890 N N . ARG A 1 119 ? 16.766 2.779 -21.113 1.00 84.00 119 ARG A N 1
ATOM 891 C CA . ARG A 1 119 ? 16.346 1.775 -22.098 1.00 84.00 119 ARG A CA 1
ATOM 892 C C . ARG A 1 119 ? 14.978 1.196 -21.751 1.00 84.00 119 ARG A C 1
ATOM 894 O O . ARG A 1 119 ? 14.719 0.916 -20.577 1.00 84.00 119 ARG A O 1
ATOM 901 N N . ALA A 1 120 ? 14.138 0.950 -22.752 1.00 85.00 120 ALA A N 1
ATOM 902 C CA . ALA A 1 120 ? 12.779 0.441 -22.573 1.00 85.00 120 ALA A CA 1
ATOM 903 C C . ALA A 1 120 ? 12.730 -0.847 -21.723 1.00 85.00 120 ALA A C 1
ATOM 905 O O . ALA A 1 120 ? 11.927 -0.945 -20.789 1.00 85.00 120 ALA A O 1
ATOM 906 N N . ALA A 1 121 ? 13.650 -1.793 -21.948 1.00 85.75 121 ALA A N 1
ATOM 907 C CA . ALA A 1 121 ? 13.754 -3.023 -21.155 1.00 85.75 121 ALA A CA 1
ATOM 908 C C . ALA A 1 121 ? 14.024 -2.766 -19.657 1.00 85.75 121 ALA A C 1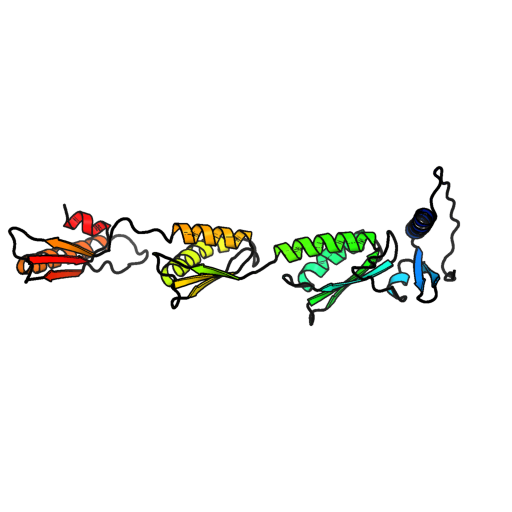
ATOM 910 O O . ALA A 1 121 ? 13.443 -3.420 -18.784 1.00 85.75 121 ALA A O 1
ATOM 911 N N . VAL A 1 122 ? 14.875 -1.784 -19.343 1.00 87.69 122 VAL A N 1
ATOM 912 C CA . VAL A 1 122 ? 15.215 -1.401 -17.963 1.00 87.69 122 VAL A CA 1
ATOM 913 C C . VAL A 1 122 ? 14.038 -0.687 -17.309 1.00 87.69 122 VAL A C 1
ATOM 915 O O . VAL A 1 122 ? 13.647 -1.044 -16.199 1.00 87.69 122 VAL A O 1
ATOM 918 N N . ILE A 1 123 ? 13.423 0.263 -18.017 1.00 88.31 123 ILE A N 1
ATOM 919 C CA . ILE A 1 123 ? 12.245 0.994 -17.540 1.00 88.31 123 ILE A CA 1
ATOM 920 C C . ILE A 1 123 ? 11.098 0.032 -17.213 1.00 88.31 123 ILE A C 1
ATOM 922 O O . ILE A 1 123 ? 10.481 0.167 -16.159 1.00 88.31 123 ILE A O 1
ATOM 926 N N . LYS A 1 124 ? 10.855 -0.991 -18.042 1.00 88.69 124 LYS A N 1
ATOM 927 C CA . LYS A 1 124 ? 9.842 -2.028 -17.776 1.00 88.69 124 LYS A CA 1
ATOM 928 C C . LYS A 1 124 ? 10.112 -2.792 -16.473 1.00 88.69 124 LYS A C 1
ATOM 930 O O . LYS A 1 124 ? 9.192 -3.050 -15.692 1.00 88.69 124 LYS A O 1
ATOM 935 N N . ARG A 1 125 ? 11.378 -3.126 -16.201 1.00 88.75 125 ARG A N 1
ATOM 936 C CA . ARG A 1 125 ? 11.785 -3.778 -14.947 1.00 88.75 125 ARG A CA 1
ATOM 937 C C . ARG A 1 125 ? 11.619 -2.848 -13.745 1.00 88.75 125 ARG A C 1
ATOM 939 O O . ARG A 1 125 ? 11.095 -3.285 -12.723 1.00 88.75 125 ARG A O 1
ATOM 946 N N . LEU A 1 126 ? 12.034 -1.586 -13.865 1.00 88.69 126 LEU A N 1
ATOM 947 C CA . LEU A 1 126 ? 11.867 -0.587 -12.806 1.00 88.69 126 LEU A CA 1
ATOM 948 C C . LEU A 1 126 ? 10.387 -0.344 -12.501 1.00 88.69 126 LEU A C 1
ATOM 950 O O . LEU A 1 126 ? 10.023 -0.316 -11.332 1.00 88.69 126 LEU A O 1
ATOM 954 N N . LEU A 1 127 ? 9.528 -0.276 -13.522 1.00 89.50 127 LEU A N 1
ATOM 955 C CA . LEU A 1 127 ? 8.078 -0.157 -13.359 1.00 89.50 127 LEU A CA 1
ATOM 956 C C . LEU A 1 127 ? 7.512 -1.320 -12.533 1.00 89.50 127 LEU A C 1
ATOM 958 O O . LEU A 1 127 ? 6.788 -1.088 -11.576 1.00 89.50 127 LEU A O 1
ATOM 962 N N . THR A 1 128 ? 7.917 -2.557 -12.834 1.00 89.81 128 THR A N 1
ATOM 963 C CA . THR A 1 128 ? 7.469 -3.744 -12.079 1.00 89.81 128 THR A CA 1
ATOM 964 C C . THR A 1 128 ? 7.878 -3.672 -10.602 1.00 89.81 128 THR A C 1
ATOM 966 O O . THR A 1 128 ? 7.140 -4.109 -9.720 1.00 89.81 128 THR A O 1
ATOM 969 N N . ILE A 1 129 ? 9.069 -3.137 -10.310 1.00 89.19 129 ILE A N 1
ATOM 970 C CA . ILE A 1 129 ? 9.544 -2.945 -8.932 1.00 89.19 129 ILE A CA 1
ATOM 971 C C . ILE A 1 129 ? 8.728 -1.849 -8.249 1.00 89.19 129 ILE A C 1
ATOM 973 O O . ILE A 1 129 ? 8.248 -2.054 -7.138 1.00 89.19 129 ILE A O 1
ATOM 977 N N . VAL A 1 130 ? 8.544 -0.715 -8.925 1.00 89.62 130 VAL A N 1
ATOM 978 C CA . VAL A 1 130 ? 7.765 0.418 -8.425 1.00 89.62 130 VAL A CA 1
ATOM 979 C C . VAL A 1 130 ? 6.333 -0.002 -8.117 1.00 89.62 130 VAL A C 1
ATOM 981 O O . VAL A 1 130 ? 5.877 0.241 -7.011 1.00 89.62 130 VAL A O 1
ATOM 984 N N . GLU A 1 131 ? 5.655 -0.705 -9.023 1.00 89.62 131 GLU A N 1
ATOM 985 C CA . GLU A 1 131 ? 4.291 -1.199 -8.805 1.00 89.62 131 GLU A CA 1
ATOM 986 C C . GLU A 1 131 ? 4.210 -2.149 -7.607 1.00 89.62 131 GLU A C 1
ATOM 988 O O . GLU A 1 131 ? 3.273 -2.075 -6.816 1.00 89.62 131 GLU A O 1
ATOM 993 N N . ARG A 1 132 ? 5.191 -3.042 -7.428 1.00 87.31 132 ARG A N 1
ATOM 994 C CA . ARG A 1 132 ? 5.217 -3.943 -6.265 1.00 87.31 132 ARG A CA 1
ATOM 995 C C . ARG A 1 132 ? 5.417 -3.189 -4.956 1.00 87.31 132 ARG A C 1
ATOM 997 O O . ARG A 1 132 ? 4.792 -3.546 -3.962 1.00 87.31 132 ARG A O 1
ATOM 1004 N N . VAL A 1 133 ? 6.281 -2.179 -4.950 1.00 86.62 133 VAL A N 1
ATOM 1005 C CA . VAL A 1 133 ? 6.573 -1.390 -3.749 1.00 86.62 133 VAL A CA 1
ATOM 1006 C C . VAL A 1 133 ? 5.430 -0.424 -3.431 1.00 86.62 133 VAL A C 1
ATOM 1008 O O . VAL A 1 133 ? 5.031 -0.342 -2.274 1.00 86.62 133 VAL A O 1
ATOM 1011 N N . ASP A 1 134 ? 4.848 0.237 -4.434 1.00 86.38 134 ASP A N 1
ATOM 1012 C CA . ASP A 1 134 ? 3.697 1.128 -4.249 1.00 86.38 134 ASP A CA 1
ATOM 1013 C C . ASP A 1 134 ? 2.477 0.336 -3.758 1.00 86.38 134 ASP A C 1
ATOM 1015 O O . ASP A 1 134 ? 1.827 0.752 -2.807 1.00 86.38 134 ASP A O 1
ATOM 1019 N N . ASN A 1 135 ? 2.213 -0.864 -4.294 1.00 83.56 135 ASN A N 1
ATOM 1020 C CA . ASN A 1 135 ? 1.146 -1.735 -3.778 1.00 83.56 135 ASN A CA 1
ATOM 1021 C C . ASN A 1 135 ? 1.414 -2.241 -2.350 1.00 83.56 135 ASN A C 1
ATOM 1023 O O . ASN A 1 135 ? 0.478 -2.412 -1.572 1.00 83.56 135 ASN A O 1
ATOM 1027 N N . ALA A 1 136 ? 2.675 -2.494 -1.985 1.00 77.75 136 ALA A N 1
ATOM 1028 C CA . ALA A 1 136 ? 3.028 -2.893 -0.621 1.00 77.75 136 ALA A CA 1
ATOM 1029 C C . ALA A 1 136 ? 2.826 -1.751 0.389 1.00 77.75 136 ALA A C 1
ATOM 1031 O O . ALA A 1 136 ? 2.491 -2.012 1.543 1.00 77.75 136 ALA A O 1
ATOM 1032 N N . GLY A 1 137 ? 2.995 -0.504 -0.056 1.00 73.25 137 GLY A N 1
ATOM 1033 C CA . GLY A 1 137 ? 2.765 0.696 0.739 1.00 73.25 137 GLY A CA 1
ATOM 1034 C C . GLY A 1 137 ? 1.297 1.101 0.893 1.00 73.25 137 GLY A C 1
ATOM 1035 O O . GLY A 1 137 ? 1.058 2.140 1.500 1.00 73.25 137 GLY A O 1
ATOM 1036 N N . ASP A 1 138 ? 0.320 0.347 0.365 1.00 79.12 138 ASP A N 1
ATOM 1037 C CA . ASP A 1 138 ? -1.108 0.693 0.468 1.00 79.12 138 ASP A CA 1
ATOM 1038 C C . ASP A 1 138 ? -1.543 0.865 1.933 1.00 79.12 138 ASP A C 1
ATOM 1040 O O . ASP A 1 138 ? -1.601 -0.086 2.720 1.00 79.12 138 ASP A O 1
ATOM 1044 N N . ARG A 1 139 ? -1.888 2.103 2.295 1.00 78.25 139 ARG A N 1
ATOM 1045 C CA . ARG A 1 139 ? -2.417 2.472 3.611 1.00 78.25 139 ARG A CA 1
ATOM 1046 C C . ARG A 1 139 ? -3.902 2.786 3.499 1.00 78.25 139 ARG A C 1
ATOM 1048 O O . ARG A 1 139 ? -4.330 3.925 3.663 1.00 78.25 139 ARG A O 1
ATOM 1055 N N . SER A 1 140 ? -4.703 1.755 3.273 1.00 81.81 140 SER A N 1
ATOM 1056 C CA . SER A 1 140 ? -6.162 1.863 3.264 1.00 81.81 140 SER A CA 1
ATOM 1057 C C . SER A 1 140 ? -6.769 1.820 4.679 1.00 81.81 140 SER A C 1
ATOM 1059 O O . SER A 1 140 ? -6.248 1.170 5.596 1.00 81.81 140 SER A O 1
ATOM 1061 N N . VAL A 1 141 ? -7.886 2.535 4.859 1.00 87.75 141 VAL A N 1
ATOM 1062 C CA . VAL A 1 141 ? -8.665 2.590 6.108 1.00 87.75 141 VAL A CA 1
ATOM 1063 C C . VAL A 1 141 ? -9.830 1.608 6.024 1.00 87.75 141 VAL A C 1
ATOM 1065 O O . VAL A 1 141 ? -10.569 1.603 5.043 1.00 87.75 141 VAL A O 1
ATOM 1068 N N . VAL A 1 142 ? -10.019 0.792 7.060 1.00 90.06 142 VAL A N 1
ATOM 1069 C CA . VAL A 1 142 ? -11.153 -0.134 7.177 1.00 90.06 142 VAL A CA 1
ATOM 1070 C C . VAL A 1 142 ? -11.864 0.093 8.503 1.00 90.06 142 VAL A C 1
ATOM 1072 O O . VAL A 1 142 ? -11.226 0.279 9.538 1.00 90.06 142 VAL A O 1
ATOM 1075 N N . THR A 1 143 ? -13.193 0.049 8.459 1.00 92.25 143 THR A N 1
ATOM 1076 C CA . THR A 1 143 ? -14.053 0.137 9.643 1.00 92.25 143 THR A CA 1
ATOM 1077 C C . THR A 1 143 ? -14.471 -1.262 10.078 1.00 92.25 143 THR A C 1
ATOM 1079 O O . THR A 1 143 ? -14.947 -2.046 9.257 1.00 92.25 143 THR A O 1
ATOM 1082 N N . VAL A 1 144 ? -14.305 -1.574 11.362 1.00 92.06 144 VAL A N 1
ATOM 1083 C CA . VAL A 1 144 ? -14.724 -2.840 11.973 1.00 92.06 144 VAL A CA 1
ATOM 1084 C C . VAL A 1 144 ? -15.796 -2.545 13.024 1.00 92.06 144 VAL A C 1
ATOM 1086 O O . VAL A 1 144 ? -15.462 -1.960 14.054 1.00 92.06 144 VAL A O 1
ATOM 1089 N N . PRO A 1 145 ? -17.070 -2.907 12.797 1.00 93.38 145 PRO A N 1
ATOM 1090 C CA . PRO A 1 145 ? -18.106 -2.762 13.817 1.00 93.38 145 PRO A CA 1
ATOM 1091 C C . PRO A 1 145 ? -17.901 -3.782 14.946 1.00 93.38 145 PRO A C 1
ATOM 1093 O O . PRO A 1 145 ? -17.511 -4.921 14.677 1.00 93.38 145 PRO A O 1
ATOM 1096 N N . LEU A 1 146 ? -18.177 -3.381 16.190 1.00 92.12 146 LEU A N 1
ATOM 1097 C CA . LEU A 1 146 ? -18.121 -4.248 17.371 1.00 92.12 146 LEU A CA 1
ATOM 1098 C C . LEU A 1 146 ? -19.528 -4.585 17.867 1.00 92.12 146 LEU A C 1
ATOM 1100 O O . LEU A 1 146 ? -20.410 -3.725 17.881 1.00 92.12 146 LEU A O 1
ATOM 1104 N N . SER A 1 147 ? -19.729 -5.831 18.298 1.00 90.19 147 SER A N 1
ATOM 1105 C CA . SER A 1 147 ? -21.036 -6.321 18.762 1.00 90.19 147 SER A CA 1
ATOM 1106 C C . SER A 1 147 ? -21.177 -6.338 20.284 1.00 90.19 147 SER A C 1
ATOM 1108 O O . SER A 1 147 ? -22.270 -6.106 20.795 1.00 90.19 147 SER A O 1
ATOM 1110 N N . TRP A 1 148 ? -20.097 -6.626 21.011 1.00 86.00 148 TRP A N 1
ATOM 1111 C CA . TRP A 1 148 ? -20.129 -6.893 22.453 1.00 86.00 148 TRP A CA 1
ATOM 1112 C C . TRP A 1 148 ? -19.212 -5.964 23.242 1.00 86.00 148 TRP A C 1
ATOM 1114 O O . TRP A 1 148 ? -19.585 -5.506 24.320 1.00 86.00 148 TRP A O 1
ATOM 1124 N N . ALA A 1 149 ? -18.011 -5.704 22.726 1.00 86.94 149 ALA A N 1
ATOM 1125 C CA . ALA A 1 149 ? -17.021 -4.870 23.393 1.00 86.94 149 ALA A CA 1
ATOM 1126 C C . ALA A 1 149 ? -17.211 -3.373 23.083 1.00 86.94 149 ALA A C 1
ATOM 1128 O O . ALA A 1 149 ? -17.705 -2.995 22.017 1.00 86.94 149 ALA A O 1
ATOM 1129 N N . SER A 1 150 ? -16.774 -2.518 24.013 1.00 90.00 150 SER A N 1
ATOM 1130 C CA . SER A 1 150 ? -16.727 -1.065 23.818 1.00 90.00 150 SER A CA 1
ATOM 1131 C C . SER A 1 150 ? -15.543 -0.673 22.932 1.00 90.00 150 SER A C 1
ATOM 1133 O O . SER A 1 150 ? -14.400 -1.050 23.210 1.00 90.00 150 SER A O 1
ATOM 1135 N N . ALA A 1 151 ? -15.790 0.126 21.889 1.00 91.69 151 ALA A N 1
ATOM 1136 C CA . ALA A 1 151 ? -14.749 0.581 20.965 1.00 91.69 151 ALA A CA 1
ATOM 1137 C C . ALA A 1 151 ? -13.591 1.303 21.673 1.00 91.69 151 ALA A C 1
ATOM 1139 O O . ALA A 1 151 ? -12.427 1.038 21.367 1.00 91.69 151 ALA A O 1
ATOM 1140 N N . ALA A 1 152 ? -13.884 2.157 22.657 1.00 91.06 152 ALA A N 1
ATOM 1141 C CA . ALA A 1 152 ? -12.866 2.898 23.402 1.00 91.06 152 ALA A CA 1
ATOM 1142 C C . ALA A 1 152 ? -11.918 1.969 24.185 1.00 91.06 152 ALA A C 1
ATOM 1144 O O . ALA A 1 152 ? -10.697 2.155 24.179 1.00 91.06 152 ALA A O 1
ATOM 1145 N N . GLU A 1 153 ? -12.469 0.933 24.821 1.00 88.25 153 GLU A N 1
ATOM 1146 C CA . GLU A 1 153 ? -11.700 -0.042 25.601 1.00 88.25 153 GLU A CA 1
ATOM 1147 C C . GLU A 1 153 ? -10.829 -0.921 24.699 1.00 88.25 153 GLU A C 1
ATOM 1149 O O . GLU A 1 153 ? -9.641 -1.113 24.976 1.00 88.25 153 GLU A O 1
ATOM 1154 N N . VAL A 1 154 ? -11.394 -1.398 23.584 1.00 89.81 154 VAL A N 1
ATOM 1155 C CA . VAL A 1 154 ? -10.669 -2.216 22.602 1.00 89.81 154 VAL A CA 1
ATOM 1156 C C . VAL A 1 154 ? -9.489 -1.439 22.027 1.00 89.81 154 VAL A C 1
ATOM 1158 O O . VAL A 1 154 ? -8.377 -1.963 21.984 1.00 89.81 154 VAL A O 1
ATOM 1161 N N . VAL A 1 155 ? -9.687 -0.180 21.626 1.00 90.56 155 VAL A N 1
ATOM 1162 C CA . VAL A 1 155 ? -8.605 0.635 21.055 1.00 90.56 155 VAL A CA 1
ATOM 1163 C C . VAL A 1 155 ? -7.509 0.916 22.071 1.00 90.56 155 VAL A C 1
ATOM 1165 O O . VAL A 1 155 ? -6.332 0.842 21.713 1.00 90.56 155 VAL A O 1
ATOM 1168 N N . LYS A 1 156 ? -7.852 1.174 23.337 1.00 89.19 156 LYS A N 1
ATOM 1169 C CA . LYS A 1 156 ? -6.857 1.361 24.399 1.00 89.19 156 LYS A CA 1
ATOM 1170 C C . LYS A 1 156 ? -5.981 0.116 24.567 1.00 89.19 156 LYS A C 1
ATOM 1172 O O . LYS A 1 156 ? -4.758 0.231 24.511 1.00 89.19 156 LYS A O 1
ATOM 1177 N N . LEU A 1 157 ? -6.598 -1.061 24.676 1.00 86.56 157 LEU A N 1
ATOM 1178 C CA . LEU A 1 157 ? -5.883 -2.328 24.839 1.00 86.56 157 LEU A CA 1
ATOM 1179 C C . LEU A 1 157 ? -5.020 -2.666 23.614 1.00 86.56 157 LEU A C 1
ATOM 1181 O O . LEU A 1 157 ? -3.857 -3.042 23.748 1.00 86.56 157 LEU A O 1
ATOM 1185 N N . VAL A 1 158 ? -5.560 -2.482 22.406 1.00 85.38 158 VAL A N 1
ATOM 1186 C CA . VAL A 1 158 ? -4.818 -2.698 21.154 1.00 85.38 158 VAL A CA 1
ATOM 1187 C C . VAL A 1 158 ? -3.639 -1.728 21.042 1.00 85.38 158 VAL A C 1
ATOM 1189 O O . VAL A 1 158 ? -2.559 -2.127 20.615 1.00 85.38 158 VAL A O 1
ATOM 1192 N N . THR A 1 159 ? -3.806 -0.471 21.458 1.00 84.69 159 THR A N 1
ATOM 1193 C CA . THR A 1 159 ? -2.733 0.535 21.437 1.00 84.69 159 THR A CA 1
ATOM 1194 C C . THR A 1 159 ? -1.625 0.201 22.431 1.00 84.69 159 THR A C 1
ATOM 1196 O O . THR A 1 159 ? -0.451 0.353 22.099 1.00 84.69 159 THR A O 1
ATOM 1199 N N . GLU A 1 160 ? -1.969 -0.265 23.633 1.00 83.69 160 GLU A N 1
ATOM 1200 C CA . GLU A 1 160 ? -0.995 -0.735 24.628 1.00 83.69 160 GLU A CA 1
ATOM 1201 C C . GLU A 1 160 ? -0.182 -1.921 24.088 1.00 83.69 160 GLU A C 1
ATOM 1203 O O . GLU A 1 160 ? 1.046 -1.886 24.110 1.00 83.69 160 GLU A O 1
ATOM 1208 N N . LEU A 1 161 ? -0.845 -2.903 23.475 1.00 78.06 161 LEU A N 1
ATOM 1209 C CA . LEU A 1 161 ? -0.183 -4.082 22.906 1.00 78.06 161 LEU A CA 1
ATOM 1210 C C . LEU A 1 161 ? 0.667 -3.748 21.665 1.00 78.06 161 LEU A C 1
ATOM 1212 O O . LEU A 1 161 ? 1.722 -4.343 21.432 1.00 78.06 161 LEU A O 1
ATOM 1216 N N . ASN A 1 162 ? 0.261 -2.748 20.881 1.00 74.50 162 ASN A N 1
ATOM 1217 C CA . ASN A 1 162 ? 1.038 -2.274 19.735 1.00 74.50 162 ASN A CA 1
ATOM 1218 C C . ASN A 1 162 ? 2.287 -1.480 20.179 1.00 74.50 162 ASN A C 1
ATOM 1220 O O . ASN A 1 162 ? 3.353 -1.600 19.568 1.00 74.50 162 ASN A O 1
ATOM 1224 N N . LYS A 1 163 ? 2.204 -0.731 21.292 1.00 69.56 163 LYS A N 1
ATOM 1225 C CA . LYS A 1 163 ? 3.342 0.013 21.863 1.00 69.56 163 LYS A CA 1
ATOM 1226 C C . LYS A 1 163 ? 4.499 -0.901 22.272 1.00 69.56 163 LYS A C 1
ATOM 1228 O O . LYS A 1 163 ? 5.645 -0.579 21.954 1.00 69.56 163 LYS A O 1
ATOM 1233 N N . ASP A 1 164 ? 4.215 -2.055 22.871 1.00 60.09 164 ASP A N 1
ATOM 1234 C CA . ASP A 1 164 ? 5.251 -3.022 23.266 1.00 60.09 164 ASP A CA 1
ATOM 1235 C C . ASP A 1 164 ? 6.017 -3.596 22.063 1.00 60.09 164 ASP A C 1
ATOM 1237 O O . ASP A 1 164 ? 7.219 -3.850 22.138 1.00 60.09 164 ASP A O 1
ATOM 1241 N N . THR A 1 165 ? 5.355 -3.698 20.909 1.00 55.91 165 THR A N 1
ATOM 1242 C CA . THR A 1 165 ? 5.966 -4.192 19.665 1.00 55.91 165 THR A CA 1
ATOM 1243 C C . THR A 1 165 ? 6.783 -3.106 18.945 1.00 55.91 165 THR A C 1
ATOM 1245 O O . THR A 1 165 ? 7.758 -3.390 18.247 1.00 55.91 165 THR A O 1
ATOM 1248 N N . SER A 1 166 ? 6.426 -1.833 19.140 1.00 51.78 166 SER A N 1
ATOM 1249 C CA . SER A 1 166 ? 7.042 -0.685 18.457 1.00 51.78 166 SER A CA 1
ATOM 1250 C C . SER A 1 166 ? 8.410 -0.240 19.003 1.00 51.78 166 SER A C 1
ATOM 1252 O O . SER A 1 166 ? 9.078 0.571 18.369 1.00 51.78 166 SER A O 1
ATOM 1254 N N . LYS A 1 167 ? 8.889 -0.802 20.126 1.00 52.59 167 LYS A N 1
ATOM 1255 C CA . LYS A 1 167 ? 10.264 -0.567 20.618 1.00 52.59 167 LYS A CA 1
ATOM 1256 C C . LYS A 1 167 ? 11.349 -1.344 19.855 1.00 52.59 167 LYS A C 1
ATOM 1258 O O . LYS A 1 167 ? 12.520 -1.009 20.001 1.00 52.59 167 LYS A O 1
ATOM 1263 N N . SER A 1 168 ? 10.985 -2.356 19.057 1.00 50.44 168 SER A N 1
ATOM 1264 C CA . SER A 1 168 ? 11.946 -3.223 18.350 1.00 50.44 168 SER A CA 1
ATOM 1265 C C . SER A 1 168 ? 11.636 -3.459 16.862 1.00 50.44 168 SER A C 1
ATOM 1267 O O . SER A 1 168 ? 12.447 -4.083 16.177 1.00 50.44 168 SER A O 1
ATOM 1269 N N . ALA A 1 169 ? 10.500 -2.985 16.342 1.00 50.50 169 ALA A N 1
ATOM 1270 C CA . ALA A 1 169 ? 10.160 -3.082 14.921 1.00 50.50 169 ALA A CA 1
ATOM 1271 C C . ALA A 1 169 ? 10.554 -1.795 14.174 1.00 50.50 169 ALA A C 1
ATOM 1273 O O . ALA A 1 169 ? 10.458 -0.702 14.724 1.00 50.50 169 ALA A O 1
ATOM 1274 N N . LEU A 1 170 ? 11.025 -1.950 12.933 1.00 52.38 170 LEU A N 1
ATOM 1275 C CA . LEU A 1 170 ? 11.585 -0.899 12.076 1.00 52.38 170 LEU A CA 1
ATOM 1276 C C . LEU A 1 170 ? 10.779 0.423 12.067 1.00 52.38 170 LEU A C 1
ATOM 1278 O O . LEU A 1 170 ? 9.552 0.395 12.193 1.00 52.38 170 LEU A O 1
ATOM 1282 N N . PRO A 1 171 ? 11.436 1.579 11.833 1.00 42.84 171 PRO A N 1
ATOM 1283 C CA . PRO A 1 171 ? 10.776 2.881 11.843 1.00 42.84 171 PRO A CA 1
ATOM 1284 C C . PRO A 1 171 ? 9.653 2.964 10.791 1.00 42.84 171 PRO A C 1
ATOM 1286 O O . PRO A 1 171 ? 9.892 2.824 9.596 1.00 42.84 171 PRO A O 1
ATOM 1289 N N . GLY A 1 172 ? 8.422 3.226 11.232 1.00 48.50 172 GLY A N 1
ATOM 1290 C CA . GLY A 1 172 ? 7.397 3.922 10.439 1.00 48.50 172 GLY A CA 1
ATOM 1291 C C . GLY A 1 172 ? 6.494 3.128 9.482 1.00 48.50 172 GLY A C 1
ATOM 1292 O O . GLY A 1 172 ? 5.401 3.618 9.197 1.00 48.50 172 GLY A O 1
ATOM 1293 N N . SER A 1 173 ? 6.857 1.927 9.011 1.00 48.66 173 SER A N 1
ATOM 1294 C CA . SER A 1 173 ? 6.052 1.262 7.955 1.00 48.66 173 SER A CA 1
ATOM 1295 C C . SER A 1 173 ? 4.995 0.281 8.480 1.00 48.66 173 SER A C 1
ATOM 1297 O O . SER A 1 173 ? 3.859 0.296 8.024 1.00 48.66 173 SER A O 1
ATOM 1299 N N . MET A 1 174 ? 5.294 -0.512 9.516 1.00 53.69 174 MET A N 1
ATOM 1300 C CA . MET A 1 174 ? 4.449 -1.674 9.853 1.00 53.69 174 MET A CA 1
ATOM 1301 C C . MET A 1 174 ? 3.424 -1.439 10.980 1.00 53.69 174 MET A C 1
ATOM 1303 O O . MET A 1 174 ? 2.722 -2.370 11.383 1.00 53.69 174 MET A O 1
ATOM 1307 N N . VAL A 1 175 ? 3.308 -0.211 11.493 1.00 66.06 175 VAL A N 1
ATOM 1308 C CA . VAL A 1 175 ? 2.389 0.124 12.593 1.00 66.06 175 VAL A CA 1
ATOM 1309 C C . VAL A 1 175 ? 1.046 0.562 12.012 1.00 66.06 175 VAL A C 1
ATOM 1311 O O . VAL A 1 175 ? 0.935 1.622 11.393 1.00 66.06 175 VAL A O 1
ATOM 1314 N N . ALA A 1 176 ? 0.020 -0.271 12.190 1.00 74.69 176 ALA A N 1
ATOM 1315 C CA . ALA A 1 176 ? -1.352 0.122 11.899 1.00 74.69 176 ALA A CA 1
ATOM 1316 C C . ALA A 1 176 ? -1.845 1.090 12.987 1.00 74.69 176 ALA A C 1
ATOM 1318 O O . ALA A 1 176 ? -1.721 0.799 14.178 1.00 74.69 176 ALA A O 1
ATOM 1319 N N . ASN A 1 177 ? -2.405 2.227 12.580 1.00 84.50 177 ASN A N 1
ATOM 1320 C CA . ASN A 1 177 ? -3.041 3.175 13.488 1.00 84.50 177 ASN A CA 1
ATOM 1321 C C . ASN A 1 177 ? -4.491 2.753 13.715 1.00 84.50 177 ASN A C 1
ATOM 1323 O O . ASN A 1 177 ? -5.192 2.376 12.771 1.00 84.50 177 ASN A O 1
ATOM 1327 N N . VAL A 1 178 ? -4.934 2.846 14.965 1.00 88.88 178 VAL A N 1
ATOM 1328 C CA . VAL A 1 178 ? -6.252 2.388 15.401 1.00 88.88 178 VAL A CA 1
ATOM 1329 C C . VAL A 1 178 ? -6.955 3.532 16.123 1.00 88.88 178 VAL A C 1
ATOM 1331 O O . VAL A 1 178 ? -6.367 4.153 17.005 1.00 88.88 178 VAL A O 1
ATOM 1334 N N . VAL A 1 179 ? -8.196 3.823 15.739 1.00 90.75 179 VAL A N 1
ATOM 1335 C CA . VAL A 1 179 ? -9.023 4.893 16.317 1.00 90.75 179 VAL A CA 1
ATOM 1336 C C . VAL A 1 179 ? -10.419 4.345 16.606 1.00 90.75 179 VAL A C 1
ATOM 1338 O O . VAL A 1 179 ? -10.951 3.567 15.817 1.00 90.75 179 VAL A O 1
ATOM 1341 N N . ALA A 1 180 ? -11.010 4.729 17.737 1.00 93.00 180 ALA A N 1
ATOM 1342 C CA . ALA A 1 180 ? -12.370 4.338 18.100 1.00 93.00 180 ALA A CA 1
ATOM 1343 C C . ALA A 1 180 ? -13.386 5.359 17.569 1.00 93.00 180 ALA A C 1
ATOM 1345 O O . ALA A 1 180 ? -13.191 6.563 17.729 1.00 93.00 180 ALA A O 1
ATOM 1346 N N . ASP A 1 181 ? -14.480 4.874 16.985 1.00 93.81 181 ASP A N 1
ATOM 1347 C CA . ASP A 1 181 ? -15.716 5.628 16.778 1.00 93.81 181 ASP A CA 1
ATOM 1348 C C . ASP A 1 181 ? -16.753 5.156 17.807 1.00 93.81 181 ASP A C 1
ATOM 1350 O O . ASP A 1 181 ? -17.431 4.141 17.630 1.00 93.81 181 ASP A O 1
ATOM 1354 N N . GLU A 1 182 ? -16.868 5.900 18.907 1.00 89.94 182 GLU A N 1
ATOM 1355 C CA . GLU A 1 182 ? -17.807 5.603 19.996 1.00 89.94 182 GLU A CA 1
ATOM 1356 C C . GLU A 1 182 ? -19.271 5.764 19.572 1.00 89.94 182 GLU A C 1
ATOM 1358 O O . GLU A 1 182 ? -20.147 5.087 20.107 1.00 89.94 182 GLU A O 1
ATOM 1363 N N . ARG A 1 183 ? -19.558 6.617 18.579 1.00 92.94 183 ARG A N 1
ATOM 1364 C CA . ARG A 1 183 ? -20.933 6.890 18.137 1.00 92.94 183 ARG A CA 1
ATOM 1365 C C . ARG A 1 183 ? -21.551 5.680 17.442 1.00 92.94 183 ARG A C 1
ATOM 1367 O O . ARG A 1 183 ? -22.752 5.458 17.560 1.00 92.94 183 ARG A O 1
ATOM 1374 N N . THR A 1 184 ? -20.751 4.932 16.684 1.00 91.19 184 THR A N 1
ATOM 1375 C CA . THR A 1 184 ? -21.195 3.726 15.960 1.00 91.19 184 THR A CA 1
ATOM 1376 C C . THR A 1 184 ? -20.710 2.427 16.594 1.00 91.19 184 THR A C 1
ATOM 1378 O O . THR A 1 184 ? -20.997 1.354 16.067 1.00 91.19 184 THR A O 1
ATOM 1381 N N . ASN A 1 185 ? -19.997 2.520 17.722 1.00 92.31 185 ASN A N 1
ATOM 1382 C CA . ASN A 1 185 ? -19.279 1.419 18.356 1.00 92.31 185 ASN A CA 1
ATOM 1383 C C . ASN A 1 185 ? -18.426 0.624 17.350 1.00 92.31 185 ASN A C 1
ATOM 1385 O O . ASN A 1 185 ? -18.516 -0.600 17.239 1.00 92.31 185 ASN A O 1
ATOM 1389 N N . ALA A 1 186 ? -17.613 1.341 16.576 1.00 93.50 186 ALA A N 1
ATOM 1390 C CA . ALA A 1 186 ? -16.750 0.763 15.558 1.00 93.50 186 ALA A CA 1
ATOM 1391 C C . ALA A 1 186 ? -15.292 1.176 15.763 1.00 93.50 186 ALA A C 1
ATOM 1393 O O . ALA A 1 186 ? -14.983 2.198 16.371 1.00 93.50 186 ALA A O 1
ATOM 1394 N N . VAL A 1 187 ? -14.376 0.373 15.232 1.00 92.81 187 VAL A N 1
ATOM 1395 C CA . VAL A 1 187 ? -12.939 0.638 15.268 1.00 92.81 187 VAL A CA 1
ATOM 1396 C C . VAL A 1 187 ? -12.438 0.879 13.852 1.00 92.81 187 VAL A C 1
ATOM 1398 O O . VAL A 1 187 ? -12.602 0.043 12.963 1.00 92.81 187 VAL A O 1
ATOM 1401 N N . LEU A 1 188 ? -11.810 2.031 13.649 1.00 92.31 188 LEU A N 1
ATOM 1402 C CA . LEU A 1 188 ? -11.135 2.403 12.416 1.00 92.31 188 LEU A CA 1
ATOM 1403 C C . LEU A 1 188 ? -9.687 1.929 12.483 1.00 92.31 188 LEU A C 1
ATOM 1405 O O . LEU A 1 188 ? -8.941 2.296 13.391 1.00 92.31 188 LEU A O 1
ATOM 1409 N N . VAL A 1 189 ? -9.283 1.127 11.505 1.00 91.06 189 VAL A N 1
ATOM 1410 C CA . VAL A 1 189 ? -7.920 0.607 11.384 1.00 91.06 189 VAL A CA 1
ATOM 1411 C C . VAL A 1 189 ? -7.329 1.106 10.075 1.00 91.06 189 VAL A C 1
ATOM 1413 O O . VAL A 1 189 ? -7.898 0.881 9.008 1.00 91.06 189 VAL A O 1
ATOM 1416 N N . SER A 1 190 ? -6.173 1.758 10.147 1.00 87.81 190 SER A N 1
ATOM 1417 C CA . SER A 1 190 ? -5.438 2.255 8.981 1.00 87.81 190 SER A CA 1
ATOM 1418 C C . SER A 1 190 ? -4.015 1.714 8.975 1.00 87.81 190 SER A C 1
ATOM 1420 O O . SER A 1 190 ? -3.338 1.715 10.000 1.00 87.81 190 SER A O 1
ATOM 1422 N N . GLY A 1 191 ? -3.551 1.231 7.827 1.00 86.12 191 GLY A N 1
ATOM 1423 C CA . GLY A 1 191 ? -2.205 0.678 7.681 1.00 86.12 191 GLY A CA 1
ATOM 1424 C C . GLY A 1 191 ? -2.120 -0.369 6.580 1.00 86.12 191 GLY A C 1
ATOM 1425 O O . GLY A 1 191 ? -3.115 -0.651 5.911 1.00 86.12 191 GLY A O 1
ATOM 1426 N N . GLU A 1 192 ? -0.930 -0.951 6.438 1.00 83.75 192 GLU A N 1
ATOM 1427 C CA . GLU A 1 192 ? -0.630 -1.984 5.444 1.00 83.75 192 GLU A CA 1
ATOM 1428 C C . GLU A 1 192 ? -1.560 -3.209 5.586 1.00 83.75 192 GLU A C 1
ATOM 1430 O O . GLU A 1 192 ? -1.942 -3.562 6.714 1.00 83.75 192 GLU A O 1
ATOM 1435 N N . PRO A 1 193 ? -1.873 -3.932 4.491 1.00 84.25 193 PRO A N 1
ATOM 1436 C CA . PRO A 1 193 ? -2.801 -5.066 4.511 1.00 84.25 193 PRO A CA 1
ATOM 1437 C C . PRO A 1 193 ? -2.464 -6.133 5.565 1.00 84.25 193 PRO A C 1
ATOM 1439 O O . PRO A 1 193 ? -3.351 -6.597 6.286 1.00 84.25 193 PRO A O 1
ATOM 1442 N N . ASN A 1 194 ? -1.179 -6.474 5.712 1.00 84.44 194 ASN A N 1
ATOM 1443 C CA . ASN A 1 194 ? -0.707 -7.495 6.653 1.00 84.44 194 ASN A CA 1
ATOM 1444 C C . ASN A 1 194 ? -0.857 -7.065 8.120 1.00 84.44 194 ASN A C 1
ATOM 1446 O O . ASN A 1 194 ? -1.220 -7.865 8.985 1.00 84.44 194 ASN A O 1
ATOM 1450 N N . SER A 1 195 ? -0.568 -5.802 8.433 1.00 84.31 195 SER A N 1
ATOM 1451 C CA . SER A 1 195 ? -0.742 -5.272 9.790 1.00 84.31 195 SER A CA 1
ATOM 1452 C C . SER A 1 195 ? -2.217 -5.084 10.120 1.00 84.31 195 SER A C 1
ATOM 1454 O O . SER A 1 195 ? -2.660 -5.462 11.202 1.00 84.31 195 SER A O 1
ATOM 1456 N N . ARG A 1 196 ? -3.009 -4.608 9.158 1.00 87.00 196 ARG A N 1
ATOM 1457 C CA . ARG A 1 196 ? -4.456 -4.466 9.300 1.00 87.00 196 ARG A CA 1
ATOM 1458 C C . ARG A 1 196 ? -5.140 -5.801 9.590 1.00 87.00 196 ARG A C 1
ATOM 1460 O O . ARG A 1 196 ? -5.927 -5.873 10.527 1.00 87.00 196 ARG A O 1
ATOM 1467 N N . GLN A 1 197 ? -4.827 -6.864 8.848 1.00 87.94 197 GLN A N 1
ATOM 1468 C CA . GLN A 1 197 ? -5.403 -8.191 9.100 1.00 87.94 197 GLN A CA 1
ATOM 1469 C C . GLN A 1 197 ? -5.086 -8.712 10.506 1.00 87.94 197 GLN A C 1
ATOM 1471 O O . GLN A 1 197 ? -5.971 -9.258 11.165 1.00 87.94 197 GLN A O 1
ATOM 1476 N N . ARG A 1 198 ? -3.856 -8.493 10.993 1.00 87.38 198 ARG A N 1
ATOM 1477 C CA . ARG A 1 198 ? -3.461 -8.851 12.364 1.00 87.38 198 ARG A CA 1
ATOM 1478 C C . ARG A 1 198 ? -4.293 -8.108 13.410 1.00 87.38 198 ARG A C 1
ATOM 1480 O O . ARG A 1 198 ? -4.831 -8.745 14.312 1.00 87.38 198 ARG A O 1
ATOM 1487 N N . ILE A 1 199 ? -4.469 -6.795 13.251 1.00 88.06 199 ILE A N 1
ATOM 1488 C CA . ILE A 1 199 ? -5.307 -5.990 14.152 1.00 88.06 199 ILE A CA 1
ATOM 1489 C C . ILE A 1 199 ? -6.778 -6.418 14.082 1.00 88.06 199 ILE A C 1
ATOM 1491 O O . ILE A 1 199 ? -7.413 -6.567 15.118 1.00 88.06 199 ILE A O 1
ATOM 1495 N N . ILE A 1 200 ? -7.325 -6.689 12.893 1.00 89.75 200 ILE A N 1
ATOM 1496 C CA . ILE A 1 200 ? -8.713 -7.158 12.744 1.00 89.75 200 ILE A CA 1
ATOM 1497 C C . ILE A 1 200 ? -8.920 -8.501 13.457 1.00 89.75 200 ILE A C 1
ATOM 1499 O O . ILE A 1 200 ? -9.921 -8.678 14.148 1.00 89.75 200 ILE A O 1
ATOM 1503 N N . ALA A 1 201 ? -7.991 -9.450 13.306 1.00 89.69 201 ALA A N 1
ATOM 1504 C CA . ALA A 1 201 ? -8.067 -10.740 13.990 1.00 89.69 201 ALA A CA 1
ATOM 1505 C C . ALA A 1 201 ? -8.052 -10.571 15.517 1.00 89.69 201 ALA A C 1
ATOM 1507 O O . ALA A 1 201 ? -8.835 -11.204 16.223 1.00 89.69 201 ALA A O 1
ATOM 1508 N N . MET A 1 202 ? -7.214 -9.660 16.010 1.00 87.56 202 MET A N 1
ATOM 1509 C CA . MET A 1 202 ? -7.129 -9.319 17.424 1.00 87.56 202 MET A CA 1
ATOM 1510 C C . MET A 1 202 ? -8.413 -8.667 17.943 1.00 87.56 202 MET A C 1
ATOM 1512 O O . MET A 1 202 ? -8.943 -9.094 18.965 1.00 87.56 202 MET A O 1
ATOM 1516 N N . ILE A 1 203 ? -8.965 -7.697 17.210 1.00 89.56 203 ILE A N 1
ATOM 1517 C CA . ILE A 1 203 ? -10.246 -7.058 17.537 1.00 89.56 203 ILE A CA 1
ATOM 1518 C C . ILE A 1 203 ? -11.357 -8.110 17.624 1.00 89.56 203 ILE A C 1
ATOM 1520 O O . ILE A 1 203 ? -12.089 -8.132 18.605 1.00 89.56 203 ILE A O 1
ATOM 1524 N N . LYS A 1 204 ? -11.442 -9.039 16.664 1.00 89.62 204 LYS A N 1
ATOM 1525 C CA . LYS A 1 204 ? -12.426 -10.139 16.696 1.00 89.62 204 LYS A CA 1
ATOM 1526 C C . LYS A 1 204 ? -12.243 -11.085 17.885 1.00 89.62 204 LYS A C 1
ATOM 1528 O O . LYS A 1 204 ? -13.204 -11.694 18.341 1.00 89.62 204 LYS A O 1
ATOM 1533 N N . GLN A 1 205 ? -11.016 -11.255 18.370 1.00 87.69 205 GLN A N 1
ATOM 1534 C CA . GLN A 1 205 ? -10.748 -12.056 19.562 1.00 87.69 205 GLN A CA 1
ATOM 1535 C C . GLN A 1 205 ? -11.161 -11.331 20.851 1.00 87.69 205 GLN A C 1
ATOM 1537 O O . GLN A 1 205 ? -11.568 -11.998 21.801 1.00 87.69 205 GLN A O 1
ATOM 1542 N N . LEU A 1 206 ? -11.065 -10.000 20.875 1.00 86.44 206 LEU A N 1
ATOM 1543 C CA . LEU A 1 206 ? -11.493 -9.155 21.992 1.00 86.44 206 LEU A CA 1
ATOM 1544 C C . LEU A 1 206 ? -13.012 -8.924 22.005 1.00 86.44 206 LEU A C 1
ATOM 1546 O O . LEU A 1 206 ? -13.602 -8.863 23.078 1.00 86.44 206 LEU A O 1
ATOM 1550 N N . ASP A 1 207 ? -13.653 -8.865 20.836 1.00 88.31 207 ASP A N 1
ATOM 1551 C CA . ASP A 1 207 ? -15.107 -8.731 20.674 1.00 88.31 207 ASP A CA 1
ATOM 1552 C C . ASP A 1 207 ? -15.837 -10.069 20.884 1.00 88.31 207 ASP A C 1
ATOM 1554 O O . ASP A 1 207 ? -16.551 -10.578 20.017 1.00 88.31 207 ASP A O 1
ATOM 1558 N N . ARG A 1 208 ? -15.612 -10.696 22.041 1.00 83.81 208 ARG A N 1
ATOM 1559 C CA . ARG A 1 208 ? -16.301 -11.923 22.448 1.00 83.81 208 ARG A CA 1
ATOM 1560 C C . ARG A 1 208 ? -17.371 -11.611 23.477 1.00 83.81 208 ARG A C 1
ATOM 1562 O O . ARG A 1 208 ? -17.148 -10.847 24.413 1.00 83.81 208 ARG A O 1
ATOM 1569 N N . GLN A 1 209 ? -18.505 -12.291 23.344 1.00 73.56 209 GLN A N 1
ATOM 1570 C CA . GLN A 1 209 ? -19.542 -12.286 24.362 1.00 73.56 209 GLN A CA 1
ATOM 1571 C C . GLN A 1 209 ? -18.957 -12.844 25.666 1.00 73.56 209 GLN A C 1
ATOM 1573 O O . GLN A 1 209 ? -18.506 -13.991 25.719 1.00 73.56 209 GLN A O 1
ATOM 1578 N N . GLN A 1 210 ? -18.918 -12.025 26.717 1.00 67.31 210 GLN A N 1
ATOM 1579 C CA . GLN A 1 210 ? -18.499 -12.495 28.031 1.00 67.31 210 GLN A CA 1
ATOM 1580 C C . GLN A 1 210 ? -19.481 -13.572 28.510 1.00 67.31 210 GLN A C 1
ATOM 1582 O O . GLN A 1 210 ? -20.684 -13.339 28.589 1.00 67.31 210 GLN A O 1
ATOM 1587 N N . ALA A 1 211 ? -18.956 -14.755 28.842 1.00 61.81 211 ALA A N 1
ATOM 1588 C CA . ALA A 1 211 ? -19.746 -15.884 29.341 1.00 61.81 211 ALA A CA 1
ATOM 1589 C C . ALA A 1 211 ? -20.375 -15.620 30.723 1.00 61.81 211 ALA A C 1
ATOM 1591 O O . ALA A 1 211 ? -21.245 -16.368 31.161 1.00 61.81 211 ALA A O 1
ATOM 1592 N N . VAL A 1 212 ? -19.944 -14.560 31.414 1.00 56.31 212 VAL A N 1
ATOM 1593 C CA . VAL A 1 212 ? -20.485 -14.148 32.708 1.00 56.31 212 VAL A CA 1
ATOM 1594 C C . VAL A 1 212 ? -21.106 -12.771 32.547 1.00 56.31 212 VAL A C 1
ATOM 1596 O O . VAL A 1 212 ? -20.416 -11.776 32.329 1.00 56.31 212 VAL A O 1
ATOM 1599 N N . GLN A 1 213 ? -22.431 -12.735 32.635 1.00 52.81 213 GLN A N 1
ATOM 1600 C CA . GLN A 1 213 ? -23.215 -11.515 32.612 1.00 52.81 213 GLN A CA 1
ATOM 1601 C C . GLN A 1 213 ? -22.914 -10.691 33.868 1.00 52.81 213 GLN A C 1
ATOM 1603 O O . GLN A 1 213 ? -23.466 -10.936 34.935 1.00 52.81 213 GLN A O 1
ATOM 1608 N N . GLY A 1 214 ? -22.044 -9.699 33.694 1.00 57.38 214 GLY A N 1
ATOM 1609 C CA . GLY A 1 214 ? -21.913 -8.547 34.568 1.00 57.38 214 GLY A CA 1
ATOM 1610 C C . GLY A 1 214 ? -20.984 -8.734 35.761 1.00 57.38 214 GLY A C 1
ATOM 1611 O O . GLY A 1 214 ? -21.092 -9.669 36.546 1.00 57.38 214 GLY A O 1
ATOM 1612 N N . ASN A 1 215 ? -20.187 -7.694 35.997 1.00 66.12 215 ASN A N 1
ATOM 1613 C CA . ASN A 1 215 ? -19.580 -7.383 37.293 1.00 66.12 215 ASN A CA 1
ATOM 1614 C C . ASN A 1 215 ? -20.628 -7.252 38.425 1.00 66.12 215 ASN A C 1
ATOM 1616 O O . ASN A 1 215 ? -20.254 -6.957 39.552 1.00 66.12 215 ASN A O 1
ATOM 1620 N N . THR A 1 216 ? -21.926 -7.417 38.134 1.00 76.06 216 THR A N 1
ATOM 1621 C CA . THR A 1 216 ? -23.057 -7.273 39.047 1.00 76.06 216 THR A CA 1
ATOM 1622 C C . THR A 1 216 ? -23.853 -8.571 39.106 1.00 76.06 216 THR A C 1
ATOM 1624 O O . THR A 1 216 ? -24.441 -8.979 38.106 1.00 76.06 216 THR A O 1
ATOM 1627 N N . LYS A 1 217 ? -23.944 -9.179 40.289 1.00 81.12 217 LYS A N 1
ATOM 1628 C CA . LYS A 1 217 ? -24.774 -10.362 40.545 1.00 81.12 217 LYS A CA 1
ATOM 1629 C C . LYS A 1 217 ? -25.883 -10.012 41.526 1.00 81.12 217 LYS A C 1
ATOM 1631 O O . LYS A 1 217 ? -25.637 -9.384 42.555 1.00 81.12 217 LYS A O 1
ATOM 1636 N N . VAL A 1 218 ? -27.104 -10.426 41.196 1.00 84.94 218 VAL A N 1
ATOM 1637 C CA . VAL A 1 218 ? -28.269 -10.294 42.077 1.00 84.94 218 VAL A CA 1
ATOM 1638 C C . VAL A 1 218 ? -28.459 -11.613 42.819 1.00 84.94 218 VAL A C 1
ATOM 1640 O O . VAL A 1 218 ? -28.643 -12.659 42.198 1.00 84.94 218 VAL A O 1
ATOM 1643 N N . ILE A 1 219 ? -28.387 -11.568 44.147 1.00 85.31 219 ILE A N 1
ATOM 1644 C CA . ILE A 1 219 ? -28.531 -12.727 45.030 1.00 85.31 219 ILE A CA 1
ATOM 1645 C C . ILE A 1 219 ? -29.822 -12.562 45.830 1.00 85.31 219 ILE A C 1
ATOM 1647 O O . ILE A 1 219 ? -29.960 -11.622 46.610 1.00 85.31 219 ILE A O 1
ATOM 1651 N N . TYR A 1 220 ? -30.772 -13.478 45.647 1.00 87.62 220 TYR A N 1
ATOM 1652 C CA . TYR A 1 220 ? -32.016 -13.497 46.417 1.00 87.62 220 TYR A CA 1
ATOM 1653 C C . TYR A 1 220 ? -31.807 -14.206 47.756 1.00 87.62 220 TYR A C 1
ATOM 1655 O O . TYR A 1 220 ? -31.339 -15.347 47.798 1.00 87.62 220 TYR A O 1
ATOM 1663 N N . LEU A 1 221 ? -32.167 -13.541 48.854 1.00 86.94 221 LEU A N 1
ATOM 1664 C CA . LEU A 1 221 ? -31.949 -14.041 50.208 1.00 86.94 221 LEU A CA 1
ATOM 1665 C C . LEU A 1 221 ? -33.201 -14.760 50.715 1.00 86.94 221 LEU A C 1
ATOM 1667 O O . LEU A 1 221 ? -34.307 -14.223 50.661 1.00 86.94 221 LEU A O 1
ATOM 1671 N N . LYS A 1 222 ? -33.021 -15.980 51.235 1.00 86.31 222 LYS A N 1
ATOM 1672 C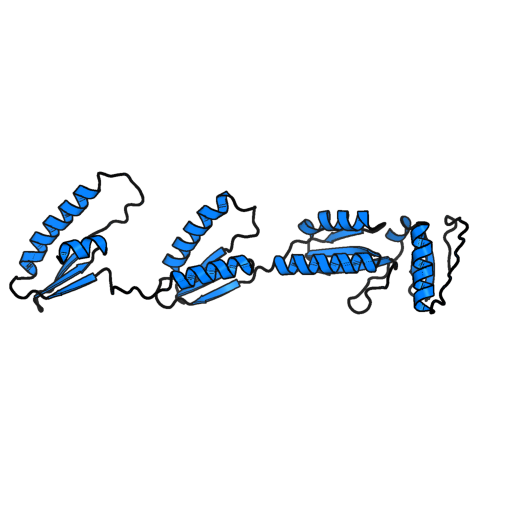 CA . LYS A 1 222 ? -34.125 -16.824 51.731 1.00 86.31 222 LYS A CA 1
ATOM 1673 C C . LYS A 1 222 ? -34.424 -16.632 53.220 1.00 86.31 222 LYS A C 1
ATOM 1675 O O . LYS A 1 222 ? -35.585 -16.660 53.606 1.00 86.31 222 LYS A O 1
ATOM 1680 N N . TYR A 1 223 ? -33.386 -16.454 54.040 1.00 83.06 223 TYR A N 1
ATOM 1681 C CA . TYR A 1 223 ? -33.497 -16.514 55.508 1.00 83.06 223 TYR A CA 1
ATOM 1682 C C . TYR A 1 223 ? -32.999 -15.259 56.235 1.00 83.06 223 TYR A C 1
ATOM 1684 O O . TYR A 1 223 ? -33.302 -15.076 57.408 1.00 83.06 223 TYR A O 1
ATOM 1692 N N . ALA A 1 224 ? -32.245 -14.395 55.555 1.00 85.00 224 ALA A N 1
ATOM 1693 C CA . ALA A 1 224 ? -31.662 -13.186 56.130 1.00 85.00 224 ALA A CA 1
ATOM 1694 C C . ALA A 1 224 ? -32.241 -11.935 55.464 1.00 85.00 224 ALA A C 1
ATOM 1696 O O . ALA A 1 224 ? -32.627 -11.976 54.292 1.00 85.00 224 ALA A O 1
ATOM 1697 N N . LYS A 1 225 ? -32.290 -10.823 56.205 1.00 86.69 225 LYS A N 1
ATOM 1698 C CA . LYS A 1 225 ? -32.702 -9.520 55.676 1.00 86.69 225 LYS A CA 1
ATOM 1699 C C . LYS A 1 225 ? -31.540 -8.873 54.926 1.00 86.69 225 LYS A C 1
ATOM 1701 O O . LYS A 1 225 ? -30.435 -8.768 55.452 1.00 86.69 225 LYS A O 1
ATOM 1706 N N . ALA A 1 226 ? -31.804 -8.393 53.713 1.00 84.88 226 ALA A N 1
ATOM 1707 C CA . ALA A 1 226 ? -30.793 -7.742 52.878 1.00 84.88 226 ALA A CA 1
ATOM 1708 C C . ALA A 1 226 ? -30.190 -6.476 53.519 1.00 84.88 226 ALA A C 1
ATOM 1710 O O . ALA A 1 226 ? -29.018 -6.191 53.291 1.00 84.88 226 ALA A O 1
ATOM 1711 N N . ALA A 1 227 ? -30.972 -5.738 54.318 1.00 84.62 227 ALA A N 1
ATOM 1712 C CA . ALA A 1 227 ? -30.522 -4.520 54.998 1.00 84.62 227 ALA A CA 1
ATOM 1713 C C . ALA A 1 227 ? -29.397 -4.803 56.008 1.00 84.62 227 ALA A C 1
ATOM 1715 O O . ALA A 1 227 ? -28.352 -4.163 55.949 1.00 84.62 227 ALA A O 1
ATOM 1716 N N . ASP A 1 228 ? -29.581 -5.822 56.847 1.00 84.81 228 ASP A N 1
ATOM 1717 C CA . ASP A 1 228 ? -28.625 -6.189 57.896 1.00 84.81 228 ASP A CA 1
ATOM 1718 C C . ASP A 1 228 ? -27.328 -6.759 57.287 1.00 84.81 228 ASP A C 1
ATOM 1720 O O . ASP A 1 228 ? -26.225 -6.505 57.765 1.00 84.81 228 ASP A O 1
ATOM 1724 N N . LEU A 1 229 ? -27.440 -7.499 56.175 1.00 83.12 229 LEU A N 1
ATOM 1725 C CA . LEU A 1 229 ? -26.283 -8.079 55.489 1.00 83.12 229 LEU A CA 1
ATOM 1726 C C . LEU A 1 229 ? -25.452 -7.055 54.710 1.00 83.12 229 LEU A C 1
ATOM 1728 O O . LEU A 1 229 ? -24.252 -7.260 54.556 1.00 83.12 229 LEU A O 1
ATOM 1732 N N . VAL A 1 230 ? -26.044 -5.956 54.232 1.00 85.19 230 VAL A N 1
ATOM 1733 C CA . VAL A 1 230 ? -25.278 -4.879 53.580 1.00 85.19 230 VAL A CA 1
ATOM 1734 C C . VAL A 1 230 ? -24.256 -4.277 54.538 1.00 85.19 230 VAL A C 1
ATOM 1736 O O . VAL A 1 230 ? -23.105 -4.092 54.153 1.00 85.19 230 VAL A O 1
ATOM 1739 N N . GLU A 1 231 ? -24.640 -4.001 55.781 1.00 82.88 231 GLU A N 1
ATOM 1740 C CA . GLU A 1 231 ? -23.754 -3.369 56.763 1.00 82.88 231 GLU A CA 1
ATOM 1741 C C . GLU A 1 231 ? -22.580 -4.290 57.132 1.00 82.88 231 GLU A C 1
ATOM 1743 O O . GLU A 1 231 ? -21.420 -3.878 57.134 1.00 82.88 231 GLU A O 1
ATOM 1748 N N . VAL A 1 232 ? -22.856 -5.582 57.318 1.00 83.75 232 VAL A N 1
ATOM 1749 C CA . VAL A 1 232 ? -21.818 -6.578 57.620 1.00 83.75 232 VAL A CA 1
ATOM 1750 C C . VAL A 1 232 ? -20.885 -6.802 56.424 1.00 83.75 232 VAL A C 1
ATOM 1752 O O . VAL A 1 232 ? -19.661 -6.808 56.574 1.00 83.75 232 VAL A O 1
ATOM 1755 N N . LEU A 1 233 ? -21.438 -6.962 55.217 1.00 79.38 233 LEU A N 1
ATOM 1756 C CA . LEU A 1 233 ? -20.648 -7.238 54.015 1.00 79.38 233 LEU A CA 1
ATOM 1757 C C . LEU A 1 233 ? -19.844 -6.020 53.549 1.00 79.38 233 LEU A C 1
ATOM 1759 O O . LEU A 1 233 ? -18.749 -6.195 53.018 1.00 79.38 233 LEU A O 1
ATOM 1763 N N . THR A 1 234 ? -20.337 -4.798 53.771 1.00 80.88 234 THR A N 1
ATOM 1764 C CA . THR A 1 234 ? -19.561 -3.576 53.505 1.00 80.88 234 THR A CA 1
ATOM 1765 C C . THR A 1 234 ? -18.344 -3.493 54.428 1.00 80.88 234 THR A C 1
ATOM 1767 O O . THR A 1 234 ? -17.235 -3.272 53.935 1.00 80.88 234 THR A O 1
ATOM 1770 N N . GLY A 1 235 ? -18.502 -3.810 55.719 1.00 78.06 235 GLY A N 1
ATOM 1771 C CA . GLY A 1 235 ? -17.389 -3.933 56.668 1.00 78.06 235 GLY A CA 1
ATOM 1772 C C . GLY A 1 235 ? -16.314 -4.930 56.214 1.00 78.06 235 GLY A C 1
ATOM 1773 O O . GLY A 1 235 ? -15.137 -4.579 56.143 1.00 78.06 235 GLY A O 1
ATOM 1774 N N . ILE A 1 236 ? -16.713 -6.137 55.804 1.00 76.38 236 ILE A N 1
ATOM 1775 C CA . ILE A 1 236 ? -15.787 -7.180 55.316 1.00 76.38 236 ILE A CA 1
ATOM 1776 C C . ILE A 1 236 ? -15.148 -6.794 53.970 1.00 76.38 236 ILE A C 1
ATOM 1778 O O . ILE A 1 236 ? -13.974 -7.062 53.725 1.00 76.38 236 ILE A O 1
ATOM 1782 N N . SER A 1 237 ? -15.893 -6.136 53.081 1.00 69.94 237 SER A N 1
ATOM 1783 C CA . SER A 1 237 ? -15.357 -5.698 51.787 1.00 69.94 237 SER A CA 1
ATOM 1784 C C . SER A 1 237 ? -14.264 -4.634 51.942 1.00 69.94 237 SER A C 1
ATOM 1786 O O . SER A 1 237 ? -13.263 -4.678 51.228 1.00 69.94 237 SER A O 1
ATOM 1788 N N . SER A 1 238 ? -14.409 -3.738 52.926 1.00 69.88 238 SER A N 1
ATOM 1789 C CA . SER A 1 238 ? -13.425 -2.694 53.223 1.00 69.88 238 SER A CA 1
ATOM 1790 C C . SER A 1 238 ? -12.118 -3.262 53.793 1.00 69.88 238 SER A C 1
ATOM 1792 O O . SER A 1 238 ? -11.033 -2.837 53.391 1.00 69.88 238 SER A O 1
ATOM 1794 N N . SER A 1 239 ? -12.187 -4.289 54.649 1.00 67.12 239 SER A N 1
ATOM 1795 C CA . SER A 1 239 ? -10.991 -4.961 55.169 1.00 67.12 239 SER A CA 1
ATOM 1796 C C . SER A 1 239 ? -10.275 -5.776 54.086 1.00 67.12 239 SER A C 1
ATOM 1798 O O . SER A 1 239 ? -9.053 -5.698 53.970 1.00 67.12 239 SER A O 1
ATOM 1800 N N . LEU A 1 240 ? -11.018 -6.457 53.205 1.00 65.94 240 LEU A N 1
ATOM 1801 C CA . LEU A 1 240 ? -10.458 -7.179 52.052 1.00 65.94 240 LEU A CA 1
ATOM 1802 C C . LEU A 1 240 ? -9.760 -6.259 51.035 1.00 65.94 240 LEU A C 1
ATOM 1804 O O . LEU A 1 240 ? -8.795 -6.674 50.386 1.00 65.94 240 LEU A O 1
ATOM 1808 N N . GLN A 1 241 ? -10.237 -5.020 50.878 1.00 62.56 241 GLN A N 1
ATOM 1809 C CA . GLN A 1 241 ? -9.612 -4.013 50.014 1.00 62.56 241 GLN A CA 1
ATOM 1810 C C . GLN A 1 241 ? -8.313 -3.460 50.635 1.00 62.56 241 GLN A C 1
ATOM 1812 O O . GLN A 1 241 ? -7.376 -3.138 49.907 1.00 62.56 241 GLN A O 1
ATOM 1817 N N . SER A 1 242 ? -8.231 -3.445 51.970 1.00 58.25 242 SER A N 1
ATOM 1818 C CA . SER A 1 242 ? -7.068 -2.986 52.743 1.00 58.25 242 SER A CA 1
ATOM 1819 C C . SER A 1 242 ? -5.912 -4.002 52.739 1.00 58.25 242 SER A C 1
ATOM 1821 O O . SER A 1 242 ? -4.754 -3.624 52.569 1.00 58.25 242 SER A O 1
ATOM 1823 N N . ASP A 1 243 ? -6.207 -5.303 52.842 1.00 55.91 243 ASP A N 1
ATOM 1824 C CA . ASP A 1 243 ? -5.184 -6.364 52.923 1.00 55.91 243 ASP A CA 1
ATOM 1825 C C . ASP A 1 243 ? -4.375 -6.559 51.624 1.00 55.91 243 ASP A C 1
ATOM 1827 O O . ASP A 1 243 ? -3.211 -6.965 51.653 1.00 55.91 243 ASP A O 1
ATOM 1831 N N . LYS A 1 244 ? -4.951 -6.239 50.456 1.00 50.94 244 LYS A N 1
ATOM 1832 C CA . LYS A 1 244 ? -4.268 -6.384 49.154 1.00 50.94 244 LYS A CA 1
ATOM 1833 C C . LYS A 1 244 ? -3.383 -5.195 48.766 1.00 50.94 244 LYS A C 1
ATOM 1835 O O . LYS A 1 244 ? -2.692 -5.272 47.751 1.00 50.94 244 LYS A O 1
ATOM 1840 N N . GLN A 1 245 ? -3.348 -4.125 49.559 1.00 47.88 245 GLN A N 1
ATOM 1841 C CA . GLN A 1 245 ? -2.561 -2.921 49.259 1.00 47.88 245 GLN A CA 1
ATOM 1842 C C . GLN A 1 245 ? -1.062 -3.061 49.610 1.00 47.88 245 GLN A C 1
ATOM 1844 O O . GLN A 1 245 ? -0.258 -2.193 49.272 1.00 47.88 245 GLN A O 1
ATOM 1849 N N . SER A 1 246 ? -0.660 -4.190 50.207 1.00 44.91 246 SER A N 1
ATOM 1850 C CA . SER A 1 246 ? 0.711 -4.457 50.676 1.00 44.91 246 SER A CA 1
ATOM 1851 C C . SER A 1 246 ? 1.646 -5.117 49.644 1.00 44.91 246 SER A C 1
ATOM 1853 O O . SER A 1 246 ? 2.794 -5.420 49.968 1.00 44.91 246 SER A O 1
ATOM 1855 N N . ALA A 1 247 ? 1.217 -5.329 48.391 1.00 40.25 247 ALA A N 1
ATOM 1856 C CA . ALA A 1 247 ? 2.043 -5.948 47.345 1.00 40.25 247 ALA A CA 1
ATOM 1857 C C . ALA A 1 247 ? 2.079 -5.123 46.040 1.00 40.25 247 ALA A C 1
ATOM 1859 O O . ALA A 1 247 ? 1.289 -5.372 45.143 1.00 40.25 247 ALA A O 1
ATOM 1860 N N . ARG A 1 248 ? 3.040 -4.181 45.965 1.00 36.28 248 ARG A N 1
ATOM 1861 C CA . ARG A 1 248 ? 3.592 -3.414 44.807 1.00 36.28 248 ARG A CA 1
ATOM 1862 C C . ARG A 1 248 ? 2.631 -2.802 43.748 1.00 36.28 248 ARG A C 1
ATOM 1864 O O . ARG A 1 248 ? 1.686 -3.432 43.295 1.00 36.28 248 ARG A O 1
ATOM 1871 N N . PRO A 1 249 ? 2.930 -1.587 43.236 1.00 47.84 249 PRO A N 1
ATOM 1872 C CA . PRO A 1 249 ? 2.006 -0.841 42.391 1.00 47.84 249 PRO A CA 1
ATOM 1873 C C . PRO A 1 249 ? 2.151 -1.239 40.917 1.00 47.84 249 PRO A C 1
ATOM 1875 O O . PRO A 1 249 ? 3.097 -0.841 40.241 1.00 47.84 249 PRO A O 1
ATOM 1878 N N . VAL A 1 250 ? 1.179 -1.980 40.392 1.00 33.28 250 VAL A N 1
ATOM 1879 C CA . VAL A 1 250 ? 0.868 -1.982 38.958 1.00 33.28 250 VAL A CA 1
ATOM 1880 C C . VAL A 1 250 ? -0.625 -1.708 38.847 1.00 33.28 250 VAL A C 1
ATOM 1882 O O . VAL A 1 250 ? -1.428 -2.538 39.252 1.00 33.28 250 VAL A O 1
ATOM 1885 N N . ALA A 1 251 ? -0.960 -0.503 38.376 1.00 39.47 251 ALA A N 1
ATOM 1886 C CA . ALA A 1 251 ? -2.307 -0.028 38.055 1.00 39.47 251 ALA A CA 1
ATOM 1887 C C . ALA A 1 251 ? -3.397 -0.456 39.058 1.00 39.47 251 ALA A C 1
ATOM 1889 O O . ALA A 1 251 ? -4.151 -1.401 38.825 1.00 39.47 251 ALA A O 1
ATOM 1890 N N . ALA A 1 252 ? -3.509 0.287 40.162 1.00 38.12 252 ALA A N 1
ATOM 1891 C CA . ALA A 1 252 ? -4.688 0.244 41.016 1.00 38.12 252 ALA A CA 1
ATOM 1892 C C . ALA A 1 252 ? -5.899 0.749 40.215 1.00 38.12 252 ALA A C 1
ATOM 1894 O O . ALA A 1 252 ? -6.215 1.933 40.198 1.00 38.12 252 ALA A O 1
ATOM 1895 N N . ILE A 1 253 ? -6.551 -0.159 39.493 1.00 40.31 253 ILE A N 1
ATOM 1896 C CA . ILE A 1 253 ? -7.959 -0.000 39.160 1.00 40.31 253 ILE A CA 1
ATOM 1897 C C . ILE A 1 253 ? -8.664 -0.113 40.504 1.00 40.31 253 ILE A C 1
ATOM 1899 O O . ILE A 1 253 ? -8.587 -1.171 41.134 1.00 40.31 253 ILE A O 1
ATOM 1903 N N . ASP A 1 254 ? -9.285 0.974 40.956 1.00 45.59 254 ASP A N 1
ATOM 1904 C CA . ASP A 1 254 ? -10.138 0.997 42.140 1.00 45.59 254 ASP A CA 1
ATOM 1905 C C . ASP A 1 254 ? -11.159 -0.143 42.042 1.00 45.59 254 ASP A C 1
ATOM 1907 O O . ASP A 1 254 ? -12.196 -0.036 41.385 1.00 45.59 254 ASP A O 1
ATOM 1911 N N . LYS A 1 255 ? -10.857 -1.282 42.675 1.00 55.25 255 LYS A N 1
ATOM 1912 C CA . LYS A 1 255 ? -11.785 -2.407 42.815 1.00 55.25 255 LYS A CA 1
ATOM 1913 C C . LYS A 1 255 ? -12.779 -2.057 43.922 1.00 55.25 255 LYS A C 1
ATOM 1915 O O . LYS A 1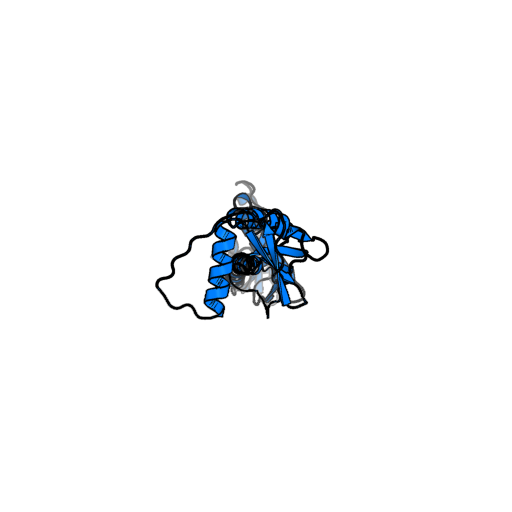 255 ? -12.819 -2.721 44.951 1.00 55.25 255 LYS A O 1
ATOM 1920 N N . ASN A 1 256 ? -13.558 -0.996 43.717 1.00 62.00 256 ASN A N 1
ATOM 1921 C CA . ASN A 1 256 ? -14.640 -0.626 44.619 1.00 62.00 256 ASN A CA 1
ATOM 1922 C C . ASN A 1 256 ? -15.728 -1.696 44.546 1.00 62.00 256 ASN A C 1
ATOM 1924 O O . ASN A 1 256 ? -16.357 -1.907 43.508 1.00 62.00 256 ASN A O 1
ATOM 1928 N N . ILE A 1 257 ? -15.917 -2.390 45.664 1.00 71.50 257 ILE A N 1
ATOM 1929 C CA . ILE A 1 257 ? -16.999 -3.346 45.861 1.00 71.50 257 ILE A CA 1
ATOM 1930 C C . ILE A 1 257 ? -18.224 -2.531 46.276 1.00 71.50 257 ILE A C 1
ATOM 1932 O O . ILE A 1 257 ? -18.238 -1.920 47.341 1.00 71.50 257 ILE A O 1
ATOM 1936 N N . ILE A 1 258 ? -19.252 -2.489 45.429 1.00 78.62 258 ILE A N 1
ATOM 1937 C CA . ILE A 1 258 ? -20.501 -1.780 45.725 1.00 78.62 258 ILE A CA 1
ATOM 1938 C C . ILE A 1 258 ? -21.563 -2.823 46.044 1.00 78.62 258 ILE A C 1
ATOM 1940 O O . ILE A 1 258 ? -21.962 -3.605 45.182 1.00 78.62 258 ILE A O 1
ATOM 1944 N N . ILE A 1 259 ? -22.034 -2.819 47.287 1.00 82.81 259 ILE A N 1
ATOM 1945 C CA . ILE A 1 259 ? -23.083 -3.720 47.762 1.00 82.81 259 ILE A CA 1
ATOM 1946 C C . ILE A 1 259 ? -24.317 -2.878 48.074 1.00 82.81 259 ILE A C 1
ATOM 1948 O O . ILE A 1 259 ? -24.258 -1.963 48.894 1.00 82.81 259 ILE A O 1
ATOM 1952 N N . LYS A 1 260 ? -25.438 -3.164 47.408 1.00 84.25 260 LYS A N 1
ATOM 1953 C CA . LYS A 1 260 ? -26.726 -2.503 47.660 1.00 84.25 260 LYS A CA 1
ATOM 1954 C C . LYS A 1 260 ? -27.803 -3.527 47.993 1.00 84.25 260 LYS A C 1
ATOM 1956 O O . LYS A 1 260 ? -27.901 -4.572 47.354 1.00 84.25 260 LYS A O 1
ATOM 1961 N N . ALA A 1 261 ? -28.640 -3.201 48.972 1.00 87.69 261 ALA A N 1
ATOM 1962 C CA . ALA A 1 261 ? -29.796 -4.002 49.343 1.00 87.69 261 ALA A CA 1
ATOM 1963 C C . ALA A 1 261 ? -31.044 -3.504 48.609 1.00 87.69 261 ALA A C 1
ATOM 1965 O O . ALA A 1 261 ? -31.326 -2.306 48.585 1.00 87.69 261 ALA A O 1
ATOM 1966 N N . HIS A 1 262 ? -31.824 -4.434 48.063 1.00 87.81 262 HIS A N 1
ATOM 1967 C CA . HIS A 1 262 ? -33.170 -4.173 47.575 1.00 87.81 262 HIS A CA 1
ATOM 1968 C C . HIS A 1 262 ? -34.187 -4.746 48.567 1.00 87.81 262 HIS A C 1
ATOM 1970 O O . HIS A 1 262 ? -34.433 -5.955 48.606 1.00 87.81 262 HIS A O 1
ATOM 1976 N N . GLY A 1 263 ? -34.766 -3.869 49.393 1.00 80.88 263 GLY A N 1
ATOM 1977 C CA . GLY A 1 263 ? -35.655 -4.264 50.490 1.00 80.88 263 GLY A CA 1
ATOM 1978 C C . GLY A 1 263 ? -36.971 -4.903 50.039 1.00 80.88 263 GLY A C 1
ATOM 1979 O O . GLY A 1 263 ? -37.471 -5.788 50.722 1.00 80.88 263 GLY A O 1
ATOM 1980 N N . GLN A 1 264 ? -37.507 -4.520 48.873 1.00 84.94 264 GLN A N 1
ATOM 1981 C CA . GLN A 1 264 ? -38.808 -5.021 48.401 1.00 84.94 264 GLN A CA 1
ATOM 1982 C C . GLN A 1 264 ? -38.764 -6.494 47.969 1.00 84.94 264 GLN A C 1
ATOM 1984 O O . GLN A 1 264 ? -39.740 -7.213 48.148 1.00 84.94 264 GLN A O 1
ATOM 1989 N N . THR A 1 265 ? -37.639 -6.957 47.416 1.00 86.38 265 THR A N 1
ATOM 1990 C CA . THR A 1 265 ? -37.476 -8.349 46.944 1.00 86.38 265 THR A CA 1
ATOM 1991 C C . THR A 1 265 ? -36.526 -9.164 47.815 1.00 86.38 265 THR A C 1
ATOM 1993 O O . THR A 1 265 ? -36.131 -10.256 47.414 1.00 86.38 265 THR A O 1
ATOM 1996 N N . ASN A 1 266 ? -36.104 -8.613 48.959 1.00 87.56 266 ASN A N 1
ATOM 1997 C CA . ASN A 1 266 ? -35.068 -9.173 49.825 1.00 87.56 266 ASN A CA 1
ATOM 1998 C C . ASN A 1 266 ? -33.848 -9.695 49.034 1.00 87.56 266 ASN A C 1
ATOM 2000 O O . ASN A 1 266 ? -33.446 -10.853 49.156 1.00 87.56 266 ASN A O 1
ATOM 2004 N N . ALA A 1 267 ? -33.297 -8.847 48.161 1.00 87.81 267 ALA A N 1
ATOM 2005 C CA . ALA A 1 267 ? -32.185 -9.203 47.284 1.00 87.81 267 ALA A CA 1
ATOM 2006 C C . ALA A 1 267 ? -30.957 -8.325 47.544 1.00 87.81 267 ALA A C 1
ATOM 2008 O O . ALA A 1 267 ? -31.072 -7.142 47.864 1.00 87.81 267 ALA A O 1
ATOM 2009 N N . LEU A 1 268 ? -29.780 -8.917 47.373 1.00 86.94 268 LEU A N 1
ATOM 2010 C CA . LEU A 1 268 ? -28.478 -8.268 47.449 1.00 86.94 268 LEU A CA 1
ATOM 2011 C C . LEU A 1 268 ? -27.934 -8.078 46.032 1.00 86.94 268 LEU A C 1
ATOM 2013 O O . LEU A 1 268 ? -27.784 -9.042 45.283 1.00 86.94 268 LEU A O 1
ATOM 2017 N N . ILE A 1 269 ? -27.653 -6.831 45.665 1.00 85.75 269 ILE A N 1
ATOM 2018 C CA . ILE A 1 269 ? -27.010 -6.466 44.405 1.00 85.75 269 ILE A CA 1
ATOM 2019 C C . ILE A 1 269 ? -25.537 -6.229 44.722 1.00 85.75 269 ILE A C 1
ATOM 2021 O O . ILE A 1 269 ? -25.194 -5.264 45.407 1.00 85.75 269 ILE A O 1
ATOM 2025 N N . VAL A 1 270 ? -24.679 -7.128 44.250 1.00 83.94 270 VAL A N 1
ATOM 2026 C CA . VAL A 1 270 ? -23.233 -7.067 44.472 1.00 83.94 270 VAL A CA 1
ATOM 2027 C C . VAL A 1 270 ? -22.566 -6.702 43.157 1.00 83.94 270 VAL A C 1
ATOM 2029 O O . VAL A 1 270 ? -22.569 -7.520 42.238 1.00 83.94 270 VAL A O 1
ATOM 2032 N N . THR A 1 271 ? -21.991 -5.502 43.071 1.00 81.31 271 THR A N 1
ATOM 2033 C CA . THR A 1 271 ? -21.115 -5.089 41.970 1.00 81.31 271 THR A CA 1
ATOM 2034 C C . THR A 1 271 ? -19.661 -5.184 42.425 1.00 81.31 271 THR A C 1
ATOM 2036 O O . THR A 1 271 ? -19.217 -4.392 43.254 1.00 81.31 271 THR A O 1
ATOM 2039 N N . ALA A 1 272 ? -18.920 -6.165 41.917 1.00 76.44 272 ALA A N 1
ATOM 2040 C CA . ALA A 1 272 ? -17.528 -6.418 42.281 1.00 76.44 272 ALA A CA 1
ATOM 2041 C C . ALA A 1 272 ? -16.780 -7.107 41.135 1.00 76.44 272 ALA A C 1
ATOM 2043 O O . ALA A 1 272 ? -17.396 -7.780 40.313 1.00 76.44 272 ALA A O 1
ATOM 2044 N N . ALA A 1 273 ? -15.447 -6.988 41.121 1.00 72.56 273 ALA A N 1
ATOM 2045 C CA . ALA A 1 273 ? -14.603 -7.739 40.191 1.00 72.56 273 ALA A CA 1
ATOM 2046 C C . ALA A 1 273 ? -14.861 -9.263 40.307 1.00 72.56 273 ALA A C 1
ATOM 2048 O O . ALA A 1 273 ? -15.096 -9.743 41.424 1.00 72.56 273 ALA A O 1
ATOM 2049 N N . PRO A 1 274 ? -14.755 -10.044 39.211 1.00 70.69 274 PRO A N 1
ATOM 2050 C CA . PRO A 1 274 ? -15.114 -11.467 39.197 1.00 70.69 274 PRO A CA 1
ATOM 2051 C C . PRO A 1 274 ? -14.392 -12.290 40.272 1.00 70.69 274 PRO A C 1
ATOM 2053 O O . PRO A 1 274 ? -15.006 -13.137 40.918 1.00 70.69 274 PRO A O 1
ATOM 2056 N N . ASP A 1 275 ? -13.116 -11.976 40.526 1.00 70.75 275 ASP A N 1
ATOM 2057 C CA . ASP A 1 275 ? -12.273 -12.647 41.527 1.00 70.75 275 ASP A CA 1
ATOM 2058 C C . ASP A 1 275 ? -12.808 -12.522 42.962 1.00 70.75 275 ASP A C 1
ATOM 2060 O O . ASP A 1 275 ? -12.530 -13.368 43.805 1.00 70.75 275 ASP A O 1
ATOM 2064 N N . VAL A 1 276 ? -13.512 -11.429 43.270 1.00 72.06 276 VAL A N 1
ATOM 2065 C CA . VAL A 1 276 ? -14.066 -11.164 44.609 1.00 72.06 276 VAL A CA 1
ATOM 2066 C C . VAL A 1 276 ? -15.492 -11.697 44.708 1.00 72.06 276 VAL A C 1
ATOM 2068 O O . VAL A 1 276 ? -15.933 -12.133 45.768 1.00 72.06 276 VAL A O 1
ATOM 2071 N N . MET A 1 277 ? -16.213 -11.708 43.586 1.00 70.94 277 MET A N 1
ATOM 2072 C CA . MET A 1 277 ? -17.571 -12.231 43.520 1.00 70.94 277 MET A CA 1
ATOM 2073 C C . MET A 1 277 ? -17.631 -13.736 43.812 1.00 70.94 277 MET A C 1
ATOM 2075 O O . MET A 1 277 ? -18.584 -14.182 44.446 1.00 70.94 277 MET A O 1
ATOM 2079 N N . THR A 1 278 ? -16.619 -14.512 43.410 1.00 69.19 278 THR A N 1
ATOM 2080 C CA . THR A 1 278 ? -16.518 -15.936 43.774 1.00 69.19 278 THR A CA 1
ATOM 2081 C C . THR A 1 278 ? -16.385 -16.121 45.284 1.00 69.19 278 THR A C 1
ATOM 2083 O O . THR A 1 278 ? -17.113 -16.935 45.842 1.00 69.19 278 THR A O 1
ATOM 2086 N N . ILE A 1 279 ? -15.554 -15.309 45.947 1.00 68.50 279 ILE A N 1
ATOM 2087 C CA . ILE A 1 279 ? -15.342 -15.331 47.406 1.00 68.50 279 ILE A CA 1
ATOM 2088 C C . ILE A 1 279 ? -16.630 -14.986 48.167 1.00 68.50 279 ILE A C 1
ATOM 2090 O O . ILE A 1 279 ? -16.926 -15.605 49.178 1.00 68.50 279 ILE A O 1
ATOM 2094 N N . LEU A 1 280 ? -17.416 -14.025 47.673 1.00 68.12 280 LEU A N 1
ATOM 2095 C CA . LEU A 1 280 ? -18.684 -13.605 48.291 1.00 68.12 280 LEU A CA 1
ATOM 2096 C C . LEU A 1 280 ? -19.846 -14.586 48.058 1.00 68.12 280 LEU A C 1
ATOM 2098 O O . LEU A 1 280 ? -20.905 -14.424 48.661 1.00 68.12 280 LEU A O 1
ATOM 2102 N N . SER A 1 281 ? -19.690 -15.545 47.140 1.00 64.19 281 SER A N 1
ATOM 2103 C CA . SER A 1 281 ? -20.751 -16.487 46.754 1.00 64.19 281 SER A CA 1
ATOM 2104 C C . SER A 1 281 ? -20.507 -17.939 47.170 1.00 64.19 281 SER A C 1
ATOM 2106 O O . SER A 1 281 ? -21.383 -18.767 46.916 1.00 64.19 281 SER A O 1
ATOM 2108 N N . GLY A 1 282 ? -19.340 -18.233 47.751 1.00 55.56 282 GLY A N 1
ATOM 2109 C CA . GLY A 1 282 ? -19.032 -19.516 48.390 1.00 55.56 282 GLY A CA 1
ATOM 2110 C C . GLY A 1 282 ? -19.542 -19.551 49.820 1.00 55.56 282 GLY A C 1
ATOM 2111 O O . GLY A 1 282 ? -20.038 -20.626 50.216 1.00 55.56 282 GLY A O 1
#

Sequence (282 aa):
MIIDPSVRGTITVRSYDMLNEEQYYQFFLSVLDVYGFAVINMNNGVLKVVRAKDAKTSAVPVASAAAPGEGDEVVTRVVPLTNVAARDLAPLLRQLNDNAGAGSVVHYEPSNVLLMTGRAAVIKRLLTIVERVDNAGDRSVVTVPLSWASAAEVVKLVTELNKDTSKSALPGSMVANVVADERTNAVLVSGEPNSRQRIIAMIKQLDRQQAVQGNTKVIYLKYAKAADLVEVLTGISSSLQSDKQSARPVAAIDKNIIIKAHGQTNALIVTAAPDVMTILSG

Radius of gyration: 36.01 Å; chains: 1; bounding box: 73×38×99 Å

Foldseek 3Di:
DAEDPPDDDDDDDDDPDDDDPVRVVLVVQVSCVVVQWHWAQDPVRDIYIDGLQCVAVPDAAAADPVGLDDFFRKHKYKAAFDQDALVVCQVVLQVLQVVVGSKHWDADGVRSIIIIIGGSVSVVVSVVVRVVVSLQRDWDKDKAAFDADAQVVLLVVLVVVLVVVVVPDDPDAQRWHWDADRVRSIIITIHGPVSRVVSNVSSVVVRDDDPDPALKDKAQDDPDALVVVQVVVVVVVVVVQVVVPPDDDDDPPPQDWDWDADRVRSIIITRGDPVVVVVVVD

Secondary structure (DSSP, 8-state):
-EE-TT----------S---HHHHHHHHHHHHHHTTEEEEE-TTS-EEEEETTGGGTS---B--SS----TT-EEEEEEE-SSS-HHHHHHHHHHHHHTTSS-EEEEEGGGTEEEEEEEHHHHHHHHHHHHHHHHHT--EEEEEE-SSS-HHHHHHHHHHHHHHHHTTS-SSSS--EEEEETTTTEEEEEE-HHHHHHHHHHHHHHSPPPSS--SEEEEE-SSS-HHHHHHHHHHHHHHHHHHGGGS--S-------EEEEETTTTEEEEE--HHHHHHHH-

Organism: Klebsiella pneumoniae (NCBI:txid573)

InterPro domains:
  IPR005644 NolW-like [PF03958] (76-138)
  IPR005644 NolW-like [PF03958] (142-211)
  IPR005644 NolW-like [PF03958] (216-277)
  IPR038591 NolW-like superfamily [G3DSA:3.30.1370.120] (1-136)
  IPR038591 NolW-like superfamily [G3DSA:3.30.1370.120] (140-209)
  IPR038591 NolW-like superfamily [G3DSA:3.30.1370.120] (215-282)
  IPR049371 GspD-like, N0 domain [PF21305] (1-49)
  IPR050810 Bacterial Secretion System Channel Protein [PTHR30332] (2-278)

pLDDT: mean 77.3, std 12.67, range [33.28, 93.81]